Protein AF-A0A150A2Q0-F1 (afdb_monomer_lite)

pLDDT: mean 91.56, std 6.4, range [39.16, 98.62]

Secondary structure (DSSP, 8-state):
-HHHHHHHHHSTTS-EEEE-TT-EEEEEHHHHS--GGGGGTSS--HHHHHHHHHHH--SS-HHHHHHHHHHHHEEESSS---EEEEEEE-HHHHHHHHHH-SEEE-S-EEEEEEETTEEEEEETTS-EEEE-TT-EEEE----S---------SB-TTS--B---GGGBSSSSHHHHHHHHHHHHHTT-TTTSPPEEE-HHHHHHH-TTTHHHHHHHHHHHHHHHHTTTS-HHHHHT-TT-GGGGS-HHHHHHHHHHHHHHHHHHHHHHHHHHHHHHHHHT--EEE----

Structure (mmCIF, N/CA/C/O backbone):
data_AF-A0A150A2Q0-F1
#
_entry.id   AF-A0A150A2Q0-F1
#
loop_
_atom_site.group_PDB
_atom_site.id
_atom_site.type_symbol
_atom_site.label_atom_id
_atom_site.label_alt_id
_atom_site.label_comp_id
_atom_site.label_asym_id
_atom_site.label_entity_id
_atom_site.label_seq_id
_atom_site.pdbx_PDB_ins_code
_atom_site.Cartn_x
_atom_site.Cartn_y
_atom_site.Cartn_z
_atom_site.occupancy
_atom_site.B_iso_or_equiv
_atom_site.auth_seq_id
_atom_site.auth_comp_id
_atom_site.auth_asym_id
_atom_site.auth_atom_id
_atom_site.pdbx_PDB_model_num
ATOM 1 N N . MET A 1 1 ? -9.990 6.120 9.201 1.00 90.06 1 MET A N 1
ATOM 2 C CA . MET A 1 1 ? -9.561 7.245 10.055 1.00 90.06 1 MET A CA 1
ATOM 3 C C . MET A 1 1 ? -10.346 8.496 9.722 1.00 90.06 1 MET A C 1
ATOM 5 O O . MET A 1 1 ? -10.998 8.992 10.623 1.00 90.06 1 MET A O 1
ATOM 9 N N . ASP A 1 2 ? -10.420 8.906 8.454 1.00 91.06 2 ASP A N 1
ATOM 10 C CA . ASP A 1 2 ? -11.234 10.058 8.015 1.00 91.06 2 ASP A CA 1
ATOM 11 C C . ASP A 1 2 ? -12.681 10.006 8.518 1.00 91.06 2 ASP A C 1
ATOM 13 O O . ASP A 1 2 ? -13.168 10.975 9.086 1.00 91.06 2 ASP A O 1
ATOM 17 N N . THR A 1 3 ? -13.340 8.845 8.412 1.00 93.25 3 THR A N 1
ATOM 18 C CA . THR A 1 3 ? -14.687 8.647 8.970 1.00 93.25 3 THR A CA 1
ATOM 19 C C . THR A 1 3 ? -14.730 8.892 10.478 1.00 93.25 3 THR A C 1
ATOM 21 O O . THR A 1 3 ? -15.607 9.603 10.942 1.00 93.25 3 THR A O 1
ATOM 24 N N . ALA A 1 4 ? -13.779 8.353 11.248 1.00 94.31 4 ALA A N 1
ATOM 25 C CA . ALA A 1 4 ? -13.741 8.572 12.695 1.00 94.31 4 ALA A CA 1
ATOM 26 C C . ALA A 1 4 ? -13.531 10.057 13.023 1.00 94.31 4 ALA A C 1
ATOM 28 O O . ALA A 1 4 ? -14.267 10.613 13.830 1.00 94.31 4 ALA A O 1
ATOM 29 N N . HIS A 1 5 ? -12.587 10.711 12.342 1.00 95.25 5 HIS A N 1
ATOM 30 C CA . HIS A 1 5 ? -12.307 12.133 12.522 1.00 95.25 5 HIS A CA 1
ATOM 31 C C . HIS A 1 5 ? -13.530 13.010 12.212 1.00 95.25 5 HIS A C 1
ATOM 33 O O . HIS A 1 5 ? -13.855 13.909 12.988 1.00 95.25 5 HIS A O 1
ATOM 39 N N . ALA A 1 6 ? -14.226 12.733 11.105 1.00 95.94 6 ALA A N 1
ATOM 40 C CA . ALA A 1 6 ? -15.438 13.446 10.712 1.00 95.94 6 ALA A CA 1
ATOM 41 C C . ALA A 1 6 ? -16.562 13.258 11.739 1.00 95.94 6 ALA A C 1
ATOM 43 O O . ALA A 1 6 ? -17.115 14.244 12.212 1.00 95.94 6 ALA A O 1
ATOM 44 N N . LEU A 1 7 ? -16.844 12.016 12.155 1.00 96.25 7 LEU A N 1
ATOM 45 C CA . LEU A 1 7 ? -17.892 11.733 13.142 1.00 96.25 7 LEU A CA 1
ATOM 46 C C . LEU A 1 7 ? -17.635 12.434 14.482 1.00 96.25 7 LEU A C 1
ATOM 48 O O . LEU A 1 7 ? -18.552 13.022 15.047 1.00 96.25 7 LEU A O 1
ATOM 52 N N . ILE A 1 8 ? -16.389 12.409 14.961 1.00 95.81 8 ILE A N 1
ATOM 53 C CA . ILE A 1 8 ? -15.979 13.064 16.211 1.00 95.81 8 ILE A CA 1
ATOM 54 C C . ILE A 1 8 ? -16.133 14.587 16.118 1.00 95.81 8 ILE A C 1
ATOM 56 O O . ILE A 1 8 ? -16.586 15.226 17.065 1.00 95.81 8 ILE A O 1
ATOM 60 N N . THR A 1 9 ? -15.751 15.171 14.982 1.00 94.19 9 THR A N 1
ATOM 61 C CA . THR A 1 9 ? -15.732 16.629 14.801 1.00 94.19 9 THR A CA 1
ATOM 62 C C . THR A 1 9 ? -17.128 17.195 14.546 1.00 94.19 9 THR A C 1
ATOM 64 O O . THR A 1 9 ? -17.472 18.251 15.069 1.00 94.19 9 THR A O 1
ATOM 67 N N . GLU A 1 10 ? -17.939 16.512 13.738 1.00 95.75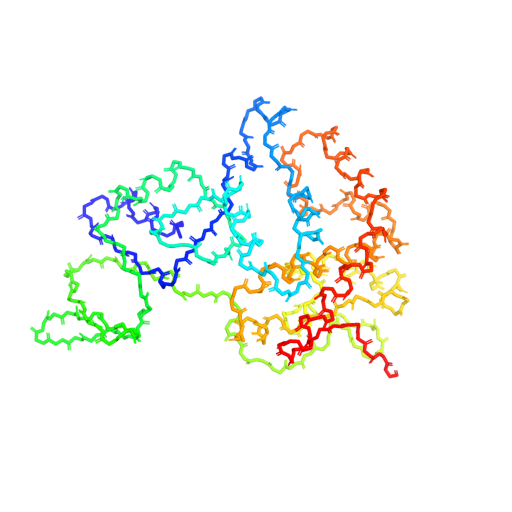 10 GLU A N 1
ATOM 68 C CA . GLU A 1 10 ? -19.259 16.998 13.323 1.00 95.75 10 GLU A CA 1
ATOM 69 C C . GLU A 1 10 ? -20.356 16.721 14.359 1.00 95.75 10 GLU A C 1
ATOM 71 O O . GLU A 1 10 ? -21.361 17.431 14.384 1.00 95.75 10 GLU A O 1
ATOM 76 N N . TYR A 1 11 ? -20.173 15.726 15.234 1.00 93.56 11 TYR A N 1
ATOM 77 C CA . TYR A 1 11 ? -21.193 15.310 16.202 1.00 93.56 11 TYR A CA 1
ATOM 78 C C . TYR A 1 11 ? -20.620 15.168 17.619 1.00 93.56 11 TYR A C 1
ATOM 80 O O . TYR A 1 11 ? -20.616 14.069 18.190 1.00 93.56 11 TYR A O 1
ATOM 88 N N . PRO A 1 12 ? -20.159 16.280 18.220 1.00 86.31 12 PRO A N 1
ATOM 89 C CA . PRO A 1 12 ? -19.650 16.261 19.583 1.00 86.31 12 PRO A CA 1
ATOM 90 C C . PRO A 1 12 ? -20.744 15.774 20.547 1.00 86.31 12 PRO A C 1
ATOM 92 O O . PRO A 1 12 ? -21.848 16.317 20.579 1.00 86.31 12 PRO A O 1
ATOM 95 N N . GLY A 1 13 ? -20.441 14.733 21.327 1.00 86.00 13 GLY A N 1
ATOM 96 C CA . GLY A 1 13 ? -21.351 14.152 22.323 1.00 86.00 13 GLY A CA 1
ATOM 97 C C . GLY A 1 13 ? -22.003 12.822 21.933 1.00 86.00 13 GLY A C 1
ATOM 98 O O . GLY A 1 13 ? -22.666 12.222 22.777 1.00 86.00 13 GLY A O 1
ATOM 99 N N . ARG A 1 14 ? -21.806 12.324 20.705 1.00 91.88 14 ARG A N 1
ATOM 100 C CA . ARG A 1 14 ? -22.101 10.919 20.377 1.00 91.88 14 ARG A CA 1
ATOM 101 C C . ARG A 1 14 ? -20.903 10.025 20.660 1.00 91.88 14 ARG A C 1
ATOM 103 O O . ARG A 1 14 ? -19.768 10.392 20.375 1.00 91.88 14 ARG A O 1
ATOM 110 N N . GLU A 1 15 ? -21.177 8.830 21.172 1.00 93.94 15 GLU A N 1
ATOM 111 C CA . GLU A 1 15 ? -20.154 7.813 21.392 1.00 93.94 15 GLU A CA 1
ATOM 112 C C . GLU A 1 15 ? -19.648 7.280 20.045 1.00 93.94 15 GLU A C 1
ATOM 114 O O . GLU A 1 15 ? -20.422 6.772 19.229 1.00 93.94 15 GLU A O 1
ATOM 119 N N . VAL A 1 16 ? -18.341 7.398 19.809 1.00 96.25 16 VAL A N 1
ATOM 120 C CA . VAL A 1 16 ? -17.667 6.840 18.633 1.00 96.25 16 VAL A CA 1
ATOM 121 C C . VAL A 1 16 ? -16.662 5.800 19.105 1.00 96.25 16 VAL A C 1
ATOM 123 O O . VAL A 1 16 ? -15.722 6.121 19.830 1.00 96.25 16 VAL A O 1
ATOM 126 N N . ASN A 1 17 ? -16.838 4.558 18.664 1.00 94.69 17 ASN A N 1
ATOM 127 C CA . ASN A 1 17 ? -15.921 3.459 18.942 1.00 94.69 17 ASN A CA 1
ATOM 128 C C . ASN A 1 17 ? -15.240 3.000 17.654 1.00 94.69 17 ASN A C 1
ATOM 130 O O . ASN A 1 17 ? -15.836 2.991 16.572 1.00 94.69 17 ASN A O 1
ATOM 134 N N . LEU A 1 18 ? -13.990 2.575 17.773 1.00 95.00 18 LEU A N 1
ATOM 135 C CA . LEU A 1 18 ? -13.187 2.069 16.670 1.00 95.00 18 LEU A CA 1
ATOM 136 C C . LEU A 1 18 ? -12.964 0.570 16.839 1.00 95.00 18 LEU A C 1
ATOM 138 O O . LEU A 1 18 ? -12.507 0.131 17.889 1.00 95.00 18 LEU A O 1
ATOM 142 N N . VAL A 1 19 ? -13.192 -0.211 15.784 1.00 94.19 19 VAL A N 1
ATOM 143 C CA . VAL A 1 19 ? -12.785 -1.623 15.747 1.00 94.19 19 VAL A CA 1
ATOM 144 C C . VAL A 1 19 ? -11.635 -1.779 14.762 1.00 94.19 19 VAL A C 1
ATOM 146 O O . VAL A 1 19 ? -11.783 -1.466 13.581 1.00 94.19 19 VAL A O 1
ATOM 149 N N . ALA A 1 20 ? -10.476 -2.224 15.240 1.00 92.06 20 ALA A N 1
ATOM 150 C CA . ALA A 1 20 ? -9.208 -2.057 14.531 1.00 92.06 20 ALA A CA 1
ATOM 151 C C . ALA A 1 20 ? -8.514 -3.359 14.097 1.00 92.06 20 ALA A C 1
ATOM 153 O O . ALA A 1 20 ? -7.450 -3.298 13.474 1.00 92.06 20 ALA A O 1
ATOM 154 N N . GLY A 1 21 ? -9.081 -4.535 14.382 1.00 89.94 21 GLY A N 1
ATOM 155 C CA . GLY A 1 21 ? -8.451 -5.817 14.058 1.00 89.94 21 GLY A CA 1
ATOM 156 C C . GLY A 1 21 ? -7.063 -5.929 14.682 1.00 89.94 21 GLY A C 1
ATOM 157 O O . GLY A 1 21 ? -6.864 -5.589 15.843 1.00 89.94 21 GLY A O 1
ATOM 158 N N . SER A 1 22 ? -6.077 -6.339 13.883 1.00 86.75 22 SER A N 1
ATOM 159 C CA . SER A 1 22 ? -4.661 -6.392 14.290 1.00 86.75 22 SER A CA 1
ATOM 160 C C . SER A 1 22 ? -3.947 -5.027 14.292 1.00 86.75 22 SER A C 1
ATOM 162 O O . SER A 1 22 ? -2.726 -4.970 14.450 1.00 86.75 22 SER A O 1
ATOM 164 N N . GLY A 1 23 ? -4.683 -3.935 14.069 1.00 89.12 23 GLY A N 1
ATOM 165 C CA . GLY A 1 23 ? -4.148 -2.582 13.999 1.00 89.12 23 GLY A CA 1
ATOM 166 C C . GLY A 1 23 ? -3.473 -2.251 12.672 1.00 89.12 23 GLY A C 1
ATOM 167 O O . GLY A 1 23 ? -3.050 -3.125 11.908 1.00 89.12 23 GLY A O 1
ATOM 168 N N . THR A 1 24 ? -3.393 -0.954 12.385 1.00 89.75 24 THR A N 1
ATOM 169 C CA . THR A 1 24 ? -2.842 -0.417 11.137 1.00 89.75 24 THR A CA 1
ATOM 170 C C . THR A 1 24 ? -2.049 0.849 11.428 1.00 89.75 24 THR A C 1
ATOM 172 O O . THR A 1 24 ? -2.498 1.689 12.206 1.00 89.75 24 THR A O 1
ATOM 175 N N . PHE A 1 25 ? -0.896 1.002 10.783 1.00 93.62 25 PHE A N 1
ATOM 176 C CA . PHE A 1 25 ? -0.174 2.269 10.743 1.00 93.62 25 PHE A CA 1
ATOM 177 C C . PHE A 1 25 ? -0.243 2.891 9.348 1.00 93.62 25 PHE A C 1
ATOM 179 O O . PHE A 1 25 ? -0.382 2.207 8.330 1.00 93.62 25 PHE A O 1
ATOM 186 N N . PHE A 1 26 ? -0.142 4.212 9.333 1.00 94.06 26 PHE A N 1
ATOM 187 C CA . PHE A 1 26 ? -0.207 5.074 8.160 1.00 94.06 26 PHE A CA 1
ATOM 188 C C . PHE A 1 26 ? 1.122 5.797 8.012 1.00 94.06 26 PHE A C 1
ATOM 190 O O . PHE A 1 26 ? 1.900 5.878 8.962 1.00 94.06 26 PHE A O 1
ATOM 197 N N . SER A 1 27 ? 1.383 6.374 6.848 1.00 94.94 27 SER A N 1
ATOM 198 C CA . SER A 1 27 ? 2.504 7.296 6.719 1.00 94.94 27 SER A CA 1
ATOM 199 C C . SER A 1 27 ? 2.173 8.639 7.377 1.00 94.94 27 SER A C 1
ATOM 201 O O . SER A 1 27 ? 1.099 9.207 7.179 1.00 94.94 27 SER A O 1
ATOM 203 N N . ASN A 1 28 ? 3.112 9.162 8.159 1.00 95.75 28 ASN A N 1
ATOM 204 C CA . ASN A 1 28 ? 2.982 10.423 8.870 1.00 95.75 28 ASN A CA 1
ATOM 205 C C . ASN A 1 28 ? 2.985 11.588 7.872 1.00 95.75 28 ASN A C 1
ATOM 207 O O . ASN A 1 28 ? 4.012 11.917 7.267 1.00 95.75 28 ASN A O 1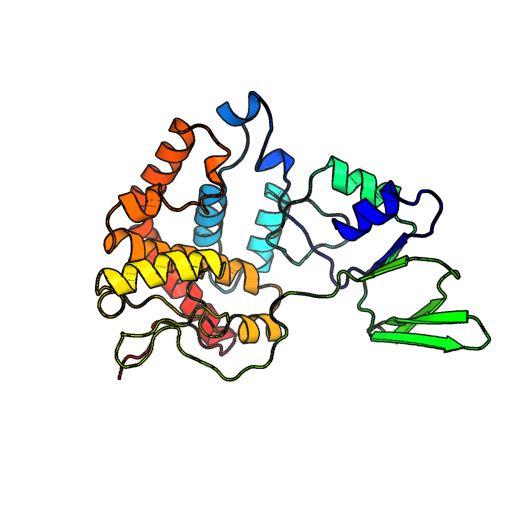
ATOM 211 N N . ARG A 1 29 ? 1.825 12.230 7.715 1.00 95.19 29 ARG A N 1
ATOM 212 C CA . ARG A 1 29 ? 1.628 13.321 6.755 1.00 95.19 29 ARG A CA 1
ATOM 213 C C . ARG A 1 29 ? 2.529 14.518 7.049 1.00 95.19 29 ARG A C 1
ATOM 215 O O . ARG A 1 29 ? 3.039 15.118 6.112 1.00 95.19 29 ARG A O 1
ATOM 222 N N . ASN A 1 30 ? 2.772 14.849 8.316 1.00 93.94 30 ASN A N 1
ATOM 223 C CA . ASN A 1 30 ? 3.630 15.975 8.697 1.00 93.94 30 ASN A CA 1
ATOM 224 C C . ASN A 1 30 ? 5.084 15.741 8.268 1.00 93.94 30 ASN A C 1
ATOM 226 O O . ASN A 1 30 ? 5.744 16.663 7.787 1.00 93.94 30 ASN A O 1
ATOM 230 N N . ARG A 1 31 ? 5.571 14.500 8.398 1.00 92.88 31 ARG A N 1
ATOM 231 C CA . ARG A 1 31 ? 6.925 14.111 7.975 1.00 92.88 31 ARG A CA 1
ATOM 232 C C . ARG A 1 31 ? 7.050 14.008 6.459 1.00 92.88 31 ARG A C 1
ATOM 234 O O . ARG A 1 31 ? 8.061 14.427 5.905 1.00 92.88 31 ARG A O 1
ATOM 241 N N . LEU A 1 32 ? 6.060 13.440 5.776 1.00 94.06 32 LEU A N 1
ATOM 242 C CA . LEU A 1 32 ? 6.143 13.201 4.331 1.00 94.06 32 LEU A CA 1
ATOM 243 C C . LEU A 1 32 ? 5.721 14.400 3.486 1.00 94.06 32 LEU A C 1
ATOM 245 O O . LEU A 1 32 ? 6.161 14.510 2.349 1.00 94.06 32 LEU A O 1
ATOM 249 N N . PHE A 1 33 ? 4.874 15.284 4.004 1.00 94.06 33 PHE A N 1
ATOM 250 C CA . PHE A 1 33 ? 4.298 16.401 3.255 1.00 94.06 33 PHE A CA 1
ATOM 251 C C . PHE A 1 33 ? 4.235 17.667 4.120 1.00 94.06 33 PHE A C 1
ATOM 253 O O . PHE A 1 33 ? 3.153 18.207 4.367 1.00 94.06 33 PHE A O 1
ATOM 260 N N . PRO A 1 34 ? 5.387 18.180 4.595 1.00 94.00 34 PRO A N 1
ATOM 261 C CA . PRO A 1 34 ? 5.403 19.388 5.405 1.00 94.00 34 PRO A CA 1
ATOM 262 C C . PRO A 1 34 ? 4.907 20.596 4.598 1.00 94.00 34 PRO A C 1
ATOM 264 O O . PRO A 1 34 ? 5.174 20.725 3.398 1.00 94.00 34 PRO A O 1
ATOM 267 N N . VAL A 1 35 ? 4.191 21.499 5.263 1.00 91.00 35 VAL A N 1
ATOM 268 C CA . VAL A 1 35 ? 3.622 22.711 4.655 1.00 91.00 35 VAL A CA 1
ATOM 269 C C . VAL A 1 35 ? 4.593 23.898 4.724 1.00 91.00 35 VAL A C 1
ATOM 271 O O . VAL A 1 35 ? 5.609 23.871 5.417 1.00 91.00 35 VAL A O 1
ATOM 274 N N . GLY A 1 36 ? 4.284 24.968 3.985 1.00 91.94 36 GLY A N 1
ATOM 275 C CA . GLY A 1 36 ? 5.056 26.214 4.015 1.00 91.94 36 GLY A CA 1
ATOM 276 C C . GLY A 1 36 ? 6.507 26.057 3.545 1.00 91.94 36 GLY A C 1
ATOM 277 O O . GLY A 1 36 ? 6.799 25.283 2.629 1.00 91.94 36 GLY A O 1
ATOM 278 N N . GLY A 1 37 ? 7.414 26.816 4.169 1.00 92.94 37 GLY A N 1
ATOM 279 C CA . GLY A 1 37 ? 8.842 26.825 3.836 1.00 92.94 37 GLY A CA 1
ATOM 280 C C . GLY A 1 37 ? 9.534 25.479 4.063 1.00 92.94 37 GLY A C 1
ATOM 281 O O . GLY A 1 37 ? 10.435 25.123 3.311 1.00 92.94 37 GLY A O 1
ATOM 282 N N . GLN A 1 38 ? 9.052 24.669 5.011 1.00 92.75 38 GLN A N 1
ATOM 283 C CA . GLN A 1 38 ? 9.671 23.390 5.360 1.00 92.75 38 GLN A CA 1
ATOM 284 C C . GLN A 1 38 ? 9.727 22.407 4.178 1.00 92.75 38 GLN A C 1
ATOM 286 O O . GLN A 1 38 ? 10.623 21.567 4.141 1.00 92.75 38 GLN A O 1
ATOM 291 N N . ARG A 1 39 ? 8.882 22.556 3.144 1.00 93.38 39 ARG A N 1
ATOM 292 C CA . ARG A 1 39 ? 9.003 21.765 1.902 1.00 93.38 39 ARG A CA 1
ATOM 293 C C . ARG A 1 39 ? 10.348 21.935 1.185 1.00 93.38 39 ARG A C 1
ATOM 295 O O . ARG A 1 39 ? 10.718 21.098 0.365 1.00 93.38 39 ARG A O 1
ATOM 302 N N . TRP A 1 40 ? 11.069 23.029 1.420 1.00 91.50 40 TRP A N 1
ATOM 303 C CA . TRP A 1 40 ? 12.320 23.324 0.719 1.00 91.50 40 TRP A CA 1
ATOM 304 C C . TRP A 1 40 ? 13.525 22.600 1.315 1.00 91.50 40 TRP A C 1
ATOM 306 O O . TRP A 1 40 ? 14.450 22.283 0.575 1.00 91.50 40 TRP A O 1
ATOM 316 N N . TRP A 1 41 ? 13.502 22.286 2.610 1.00 89.19 41 TRP A N 1
ATOM 317 C CA . TRP A 1 41 ? 14.649 21.697 3.317 1.00 89.19 41 TRP A CA 1
ATOM 318 C C . TRP A 1 41 ? 14.304 20.481 4.185 1.00 89.19 41 TRP A C 1
ATOM 320 O O . TRP A 1 41 ? 15.206 19.771 4.615 1.00 89.19 41 TRP A O 1
ATOM 330 N N . GLY A 1 42 ? 13.024 20.221 4.449 1.00 90.75 42 GLY A N 1
ATOM 331 C CA . GLY A 1 42 ? 12.551 19.141 5.314 1.00 90.75 42 GLY A CA 1
ATOM 332 C C . GLY A 1 42 ? 11.643 18.142 4.603 1.00 90.75 42 GLY A C 1
ATOM 333 O O . GLY A 1 42 ? 11.308 18.290 3.433 1.00 90.75 42 GLY A O 1
ATOM 334 N N . GLY A 1 43 ? 11.227 17.112 5.325 1.00 91.81 43 GLY A N 1
ATOM 335 C CA . GLY A 1 43 ? 10.364 16.051 4.815 1.00 91.81 43 GLY A CA 1
ATOM 336 C C . GLY A 1 43 ? 11.029 15.088 3.832 1.00 91.81 43 GLY A C 1
ATOM 337 O O . GLY A 1 43 ? 12.113 15.348 3.294 1.00 91.81 43 GLY A O 1
ATOM 338 N N . THR A 1 44 ? 10.391 13.937 3.640 1.00 92.94 44 THR A N 1
ATOM 339 C CA . THR A 1 44 ? 10.918 12.814 2.856 1.00 92.94 44 THR A CA 1
ATOM 340 C C . THR A 1 44 ? 10.175 12.636 1.535 1.00 92.94 44 THR A C 1
ATOM 342 O O . THR A 1 44 ? 8.950 12.554 1.515 1.00 92.94 44 THR A O 1
ATOM 345 N N . LEU A 1 45 ? 10.935 12.523 0.439 1.00 92.00 45 LEU A N 1
ATOM 346 C CA . LEU A 1 45 ? 10.396 12.172 -0.876 1.00 92.00 45 LEU A CA 1
ATOM 347 C C . LEU A 1 45 ? 9.825 10.752 -0.844 1.00 92.00 45 LEU A C 1
ATOM 349 O O . LEU A 1 45 ? 10.494 9.822 -0.382 1.00 92.00 45 LEU A O 1
ATOM 353 N N . VAL A 1 46 ? 8.628 10.572 -1.389 1.00 90.56 46 VAL A N 1
ATOM 354 C CA . VAL A 1 46 ? 7.962 9.273 -1.486 1.00 90.56 46 VAL A CA 1
ATOM 355 C C . VAL A 1 46 ? 8.781 8.322 -2.348 1.00 90.56 46 VAL A C 1
ATOM 357 O O . VAL A 1 46 ? 8.978 7.172 -1.959 1.00 90.56 46 VAL A O 1
ATOM 360 N N . THR A 1 47 ? 9.357 8.802 -3.455 1.00 87.94 47 THR A N 1
ATOM 361 C CA . THR A 1 47 ? 10.272 7.988 -4.276 1.00 87.94 47 THR A CA 1
ATOM 362 C C . THR A 1 47 ? 11.447 7.448 -3.461 1.00 87.94 47 THR A C 1
ATOM 364 O O . THR A 1 47 ? 11.813 6.283 -3.602 1.00 87.94 47 THR A O 1
ATOM 367 N N . GLY A 1 48 ? 11.994 8.252 -2.544 1.00 90.69 48 GLY A N 1
ATOM 368 C CA . GLY A 1 48 ? 13.059 7.835 -1.633 1.00 90.69 48 GLY A CA 1
ATOM 369 C C . GLY A 1 48 ? 12.632 6.714 -0.685 1.00 90.69 48 GLY A C 1
ATOM 370 O O . GLY A 1 48 ? 13.408 5.787 -0.458 1.00 90.69 48 GLY A O 1
ATOM 371 N N . ILE A 1 49 ? 11.395 6.759 -0.181 1.00 92.50 49 ILE A N 1
ATOM 372 C CA . ILE A 1 49 ? 10.832 5.701 0.670 1.00 92.50 49 ILE A CA 1
ATOM 373 C C . ILE A 1 49 ? 10.691 4.399 -0.124 1.00 92.50 49 ILE A C 1
ATOM 375 O O . ILE A 1 49 ? 11.145 3.360 0.348 1.00 92.50 49 ILE A O 1
ATOM 379 N N . PHE A 1 50 ? 10.128 4.441 -1.336 1.00 91.25 50 PHE A N 1
ATOM 380 C CA . PHE A 1 50 ? 9.979 3.247 -2.180 1.00 91.25 50 PHE A CA 1
ATOM 381 C C . PHE A 1 50 ? 11.328 2.652 -2.605 1.00 91.25 50 PHE A C 1
ATOM 383 O O . PHE A 1 50 ? 11.481 1.432 -2.604 1.00 91.25 50 PHE A O 1
ATOM 390 N N . MET A 1 51 ? 12.324 3.488 -2.917 1.00 91.00 51 MET A N 1
ATOM 391 C CA . MET A 1 51 ? 13.685 3.024 -3.211 1.00 91.00 51 MET A CA 1
ATOM 392 C C . MET A 1 51 ? 14.317 2.302 -2.018 1.00 91.00 51 MET A C 1
ATOM 394 O O . MET A 1 51 ? 14.946 1.262 -2.190 1.00 91.00 51 MET A O 1
ATOM 398 N N . GLU A 1 52 ? 14.162 2.849 -0.815 1.00 93.94 52 GLU A N 1
ATOM 399 C CA . GLU A 1 52 ? 14.723 2.260 0.399 1.00 93.94 52 GLU A CA 1
ATOM 400 C C . GLU A 1 52 ? 13.964 0.993 0.822 1.00 93.94 52 GLU A C 1
ATOM 402 O O . GLU A 1 52 ? 14.591 0.010 1.211 1.00 93.94 52 GLU A O 1
ATOM 407 N N . LEU A 1 53 ? 12.638 0.969 0.662 1.00 93.81 53 LEU A N 1
ATOM 408 C CA . LEU A 1 53 ? 11.806 -0.224 0.841 1.00 93.81 53 LEU A CA 1
ATOM 409 C C . LEU A 1 53 ? 12.254 -1.343 -0.102 1.00 93.81 53 LEU A C 1
ATOM 411 O O . LEU A 1 53 ? 12.539 -2.445 0.360 1.00 93.81 53 LEU A O 1
ATOM 415 N N . GLY A 1 54 ? 12.392 -1.046 -1.397 1.00 92.44 54 GLY A N 1
ATOM 416 C CA . GLY A 1 54 ? 12.828 -2.014 -2.405 1.00 92.44 54 GLY A CA 1
ATOM 417 C C . GLY A 1 54 ? 14.273 -2.493 -2.233 1.00 92.44 54 GLY A C 1
ATOM 418 O O . GLY A 1 54 ? 14.644 -3.499 -2.818 1.00 92.44 54 GLY A O 1
ATOM 419 N N . ARG A 1 55 ? 15.091 -1.786 -1.442 1.00 94.25 55 ARG A N 1
ATOM 420 C CA . ARG A 1 55 ? 16.448 -2.208 -1.056 1.00 94.25 55 ARG A CA 1
ATOM 421 C C . ARG A 1 55 ? 16.461 -3.092 0.193 1.00 94.25 55 ARG A C 1
ATOM 423 O O . ARG A 1 55 ? 17.420 -3.827 0.405 1.00 94.25 55 ARG A O 1
ATOM 430 N N . ARG A 1 56 ? 15.469 -2.936 1.072 1.00 96.81 56 ARG A N 1
ATOM 431 C CA . ARG A 1 56 ? 15.401 -3.625 2.368 1.00 96.81 56 ARG A CA 1
ATOM 432 C C . ARG A 1 56 ? 14.631 -4.932 2.294 1.00 96.81 56 ARG A C 1
ATOM 434 O O . ARG A 1 56 ? 14.985 -5.859 3.011 1.00 96.81 56 ARG A O 1
ATOM 441 N N . PHE A 1 57 ? 13.572 -4.982 1.493 1.00 97.94 57 PHE A N 1
ATOM 442 C CA . PHE A 1 57 ? 12.682 -6.133 1.442 1.00 97.94 57 PHE A CA 1
ATOM 443 C C . PHE A 1 57 ? 13.222 -7.237 0.527 1.00 97.94 57 PHE A C 1
ATOM 445 O O . PHE A 1 57 ? 13.386 -7.026 -0.675 1.00 97.94 57 PHE A O 1
ATOM 452 N N . ASP A 1 58 ? 13.440 -8.425 1.090 1.00 97.75 58 ASP A N 1
ATOM 453 C CA . ASP A 1 58 ? 14.014 -9.589 0.394 1.00 97.75 58 ASP A CA 1
ATOM 454 C C . ASP A 1 58 ? 13.001 -10.711 0.093 1.00 97.75 58 ASP A C 1
ATOM 456 O O . ASP A 1 58 ? 13.357 -11.736 -0.485 1.00 97.75 58 ASP A O 1
ATOM 460 N N . GLY A 1 59 ? 11.728 -10.519 0.456 1.00 97.56 59 GLY A N 1
ATOM 461 C CA . GLY A 1 59 ? 10.664 -11.517 0.282 1.00 97.56 59 GLY A CA 1
ATOM 462 C C . GLY A 1 59 ? 10.392 -12.366 1.529 1.00 97.56 59 GLY A C 1
ATOM 463 O O . GLY A 1 59 ? 9.374 -13.064 1.595 1.00 97.56 59 GLY A O 1
ATOM 464 N N . THR A 1 60 ? 11.262 -12.288 2.539 1.00 97.81 60 THR A N 1
ATOM 465 C CA . THR A 1 60 ? 11.192 -13.094 3.772 1.00 97.81 60 THR A CA 1
ATOM 466 C C . THR A 1 60 ? 11.160 -12.274 5.059 1.00 97.81 60 THR A C 1
ATOM 468 O O . THR A 1 60 ? 10.758 -12.786 6.102 1.00 97.81 60 THR A O 1
ATOM 471 N N . ASN A 1 61 ? 11.561 -11.006 4.990 1.00 97.56 61 ASN A N 1
ATOM 472 C CA . ASN A 1 61 ? 11.777 -10.137 6.143 1.00 97.56 61 ASN A CA 1
ATOM 473 C C . ASN A 1 61 ? 10.682 -9.067 6.343 1.00 97.56 61 ASN A C 1
ATOM 475 O O . ASN A 1 61 ? 10.966 -7.955 6.796 1.00 97.56 61 ASN A O 1
ATOM 479 N N . GLU A 1 62 ? 9.414 -9.363 6.023 1.00 95.25 62 GLU A N 1
ATOM 480 C CA . GLU A 1 62 ? 8.323 -8.375 6.082 1.00 95.25 62 GLU A CA 1
ATOM 481 C C . GLU A 1 62 ? 8.147 -7.717 7.460 1.00 95.25 62 GLU A C 1
ATOM 483 O O . GLU A 1 62 ? 7.810 -6.538 7.527 1.00 95.25 62 GLU A O 1
ATOM 488 N N . THR A 1 63 ? 8.408 -8.431 8.558 1.00 94.12 63 THR A N 1
ATOM 489 C CA . THR A 1 63 ? 8.301 -7.885 9.922 1.00 94.12 63 THR A CA 1
ATOM 490 C C . THR A 1 63 ? 9.365 -6.824 10.205 1.00 94.12 63 THR A C 1
ATOM 492 O O . THR A 1 63 ? 9.058 -5.784 10.798 1.00 94.12 63 THR A O 1
ATOM 495 N N . ASP A 1 64 ? 10.596 -7.043 9.746 1.00 95.88 64 ASP A N 1
ATOM 496 C CA . ASP A 1 64 ? 11.700 -6.100 9.937 1.00 95.88 64 ASP A CA 1
ATOM 497 C C . ASP A 1 64 ? 11.479 -4.841 9.098 1.00 95.88 64 ASP A C 1
ATOM 499 O O . ASP A 1 64 ? 11.629 -3.715 9.583 1.00 95.88 64 ASP A O 1
ATOM 503 N N . VAL A 1 65 ? 11.042 -5.019 7.847 1.00 95.94 65 VAL A N 1
ATOM 504 C CA . VAL A 1 65 ? 10.699 -3.904 6.955 1.00 95.94 65 VAL A CA 1
ATOM 505 C C . VAL A 1 65 ? 9.496 -3.129 7.491 1.00 95.94 65 VAL A C 1
ATOM 507 O O . VAL A 1 65 ? 9.513 -1.898 7.460 1.00 95.94 65 VAL A O 1
ATOM 510 N N . ALA A 1 66 ? 8.484 -3.812 8.034 1.00 93.81 66 ALA A N 1
ATOM 511 C CA . ALA A 1 66 ? 7.337 -3.174 8.672 1.00 93.81 66 ALA A CA 1
ATOM 512 C C . ALA A 1 66 ? 7.744 -2.322 9.869 1.00 93.81 66 ALA A C 1
ATOM 514 O O . ALA A 1 66 ? 7.334 -1.164 9.962 1.00 93.81 66 ALA A O 1
ATOM 515 N N . THR A 1 67 ? 8.581 -2.874 10.748 1.00 94.56 67 THR A N 1
ATOM 516 C CA . THR A 1 67 ? 9.091 -2.180 11.935 1.00 94.56 67 THR A CA 1
ATOM 517 C C . THR A 1 67 ? 9.883 -0.944 11.529 1.00 94.56 67 THR A C 1
ATOM 519 O O . THR A 1 67 ? 9.576 0.158 11.975 1.00 94.56 67 THR A O 1
ATOM 522 N N . TRP A 1 68 ? 10.822 -1.087 10.590 1.00 95.44 68 TRP A N 1
ATOM 523 C CA . TRP A 1 68 ? 11.581 0.046 10.067 1.00 95.44 68 TRP A CA 1
ATOM 524 C C . TRP A 1 68 ? 10.677 1.129 9.461 1.00 95.44 68 TRP A C 1
ATOM 526 O O . TRP A 1 68 ? 10.849 2.314 9.764 1.00 95.44 68 TRP A O 1
ATOM 536 N N . LEU A 1 69 ? 9.718 0.746 8.611 1.00 95.00 69 LEU A N 1
ATOM 537 C CA . LEU A 1 69 ? 8.836 1.695 7.933 1.00 95.00 69 LEU A CA 1
ATOM 538 C C . LEU A 1 69 ? 7.961 2.444 8.944 1.00 95.00 69 LEU A C 1
ATOM 540 O O . LEU A 1 69 ? 7.828 3.667 8.852 1.00 95.00 69 LEU A O 1
ATOM 544 N N . ARG A 1 70 ? 7.400 1.722 9.919 1.00 94.50 70 ARG A N 1
ATOM 545 C CA . ARG A 1 70 ? 6.581 2.283 10.995 1.00 94.50 70 ARG A CA 1
ATOM 546 C C . ARG A 1 70 ? 7.382 3.241 11.869 1.00 94.50 70 ARG A C 1
ATOM 548 O O . ARG A 1 70 ? 6.935 4.357 12.098 1.00 94.50 70 ARG A O 1
ATOM 555 N N . ASP A 1 71 ? 8.565 2.851 12.319 1.00 94.38 71 ASP A N 1
ATOM 556 C CA . ASP A 1 71 ? 9.333 3.662 13.268 1.00 94.38 71 ASP A CA 1
ATOM 557 C C . ASP A 1 71 ? 9.909 4.919 12.587 1.00 94.38 71 ASP A C 1
ATOM 559 O O . ASP A 1 71 ? 9.962 6.004 13.172 1.00 94.38 71 ASP A O 1
ATOM 563 N N . THR A 1 72 ? 10.270 4.808 11.304 1.00 94.88 72 THR A N 1
ATOM 564 C CA . THR A 1 72 ? 10.856 5.920 10.541 1.00 94.88 72 THR A CA 1
ATOM 565 C C . THR A 1 72 ? 9.789 6.896 10.031 1.00 94.88 72 THR A C 1
ATOM 567 O O . THR A 1 72 ? 9.938 8.117 10.155 1.00 94.88 72 THR A O 1
ATOM 570 N N . TYR A 1 73 ? 8.691 6.382 9.471 1.00 94.31 73 TYR A N 1
ATOM 571 C CA . TYR A 1 73 ? 7.712 7.180 8.719 1.00 94.31 73 TYR A CA 1
ATOM 572 C C . TYR A 1 73 ? 6.276 7.028 9.203 1.00 94.31 73 TYR A C 1
ATOM 574 O O . TYR A 1 73 ? 5.391 7.674 8.646 1.00 94.31 73 TYR A O 1
ATOM 582 N N . GLY A 1 74 ? 6.022 6.166 10.178 1.00 94.44 74 GLY A N 1
ATOM 583 C CA . GLY A 1 74 ? 4.681 5.808 10.599 1.00 94.44 74 GLY A CA 1
ATOM 584 C C . GLY A 1 74 ? 4.023 6.834 11.515 1.00 94.44 74 GLY A C 1
ATOM 585 O O . GLY A 1 74 ? 4.671 7.605 12.223 1.00 94.44 74 GLY A O 1
ATOM 586 N N . THR A 1 75 ? 2.700 6.797 11.512 1.00 95.25 75 THR A N 1
ATOM 587 C CA . THR A 1 75 ? 1.840 7.260 12.597 1.00 95.25 75 THR A CA 1
ATOM 588 C C . THR A 1 75 ? 0.723 6.237 12.777 1.00 95.25 75 THR A C 1
ATOM 590 O O . THR A 1 75 ? 0.316 5.572 11.817 1.00 95.25 75 THR A O 1
ATOM 593 N N . TRP A 1 76 ? 0.256 6.054 14.002 1.00 94.25 76 TRP A N 1
ATOM 594 C CA . TRP A 1 76 ? -0.778 5.079 14.310 1.00 94.25 76 TRP A CA 1
ATOM 595 C C . TRP A 1 76 ? -1.524 5.469 15.577 1.00 94.25 76 TRP A C 1
ATOM 597 O O . TRP A 1 76 ? -1.006 6.157 16.456 1.00 94.25 76 TRP A O 1
ATOM 607 N N . LEU A 1 77 ? -2.756 4.988 15.644 1.00 91.94 77 LEU A N 1
ATOM 608 C CA . LEU A 1 77 ? -3.671 5.219 16.751 1.00 91.94 77 LEU A CA 1
ATOM 609 C C . LEU A 1 77 ? -3.716 4.027 17.712 1.00 91.94 77 LEU A C 1
ATOM 611 O O . LEU A 1 77 ? -3.962 4.174 18.903 1.00 91.94 77 LEU A O 1
ATOM 615 N N . THR A 1 78 ? -3.534 2.824 17.172 1.00 88.56 78 THR A N 1
ATOM 616 C CA . THR A 1 78 ? -3.841 1.569 17.857 1.00 88.56 78 THR A CA 1
ATOM 617 C C . THR A 1 78 ? -2.649 1.076 18.682 1.00 88.56 78 THR A C 1
ATOM 619 O O . THR A 1 78 ? -1.517 1.188 18.214 1.00 88.56 78 THR A O 1
ATOM 622 N N . PRO A 1 79 ? -2.855 0.470 19.869 1.00 83.06 79 PRO A N 1
ATOM 623 C CA . PRO A 1 79 ? -1.755 0.004 20.725 1.00 83.06 79 PRO A CA 1
ATOM 624 C C . PRO A 1 79 ? -0.786 -0.957 20.027 1.00 83.06 79 PRO A C 1
ATOM 626 O O . PRO A 1 79 ? 0.420 -0.924 20.260 1.00 83.06 79 PRO A O 1
ATOM 629 N N . THR A 1 80 ? -1.312 -1.793 19.131 1.00 84.44 80 THR A N 1
ATOM 630 C CA . THR A 1 80 ? -0.523 -2.569 18.175 1.00 84.44 80 THR A CA 1
ATOM 631 C C . THR A 1 80 ? -0.841 -2.095 16.762 1.00 84.44 80 THR A C 1
ATOM 633 O O . THR A 1 80 ? -1.973 -1.723 16.462 1.00 84.44 80 THR A O 1
ATOM 636 N N . ALA A 1 81 ? 0.162 -2.068 15.885 1.00 82.94 81 ALA A N 1
ATOM 637 C CA . ALA A 1 81 ? 0.008 -1.648 14.494 1.00 82.94 81 ALA A CA 1
ATOM 638 C C . ALA A 1 81 ? 1.008 -2.407 13.613 1.00 82.94 81 ALA A C 1
ATOM 640 O O . ALA A 1 81 ? 2.107 -1.926 13.332 1.00 82.94 81 ALA A O 1
ATOM 641 N N . GLY A 1 82 ? 0.648 -3.641 13.251 1.00 79.44 82 GLY A N 1
ATOM 642 C CA . GLY A 1 82 ? 1.493 -4.515 12.428 1.00 79.44 82 GLY A CA 1
ATOM 643 C C . GLY A 1 82 ? 1.282 -4.345 10.923 1.00 79.44 82 GLY A C 1
ATOM 644 O O . GLY A 1 82 ? 2.162 -4.686 10.140 1.00 79.44 82 GLY A O 1
ATOM 645 N N . ASN A 1 83 ? 0.134 -3.803 10.508 1.00 85.56 83 ASN A N 1
ATOM 646 C CA . ASN A 1 83 ? -0.221 -3.694 9.096 1.00 85.56 83 ASN A CA 1
ATOM 647 C C . ASN A 1 83 ? 0.018 -2.284 8.572 1.00 85.56 83 ASN A C 1
ATOM 649 O O . ASN A 1 83 ? -0.481 -1.315 9.141 1.00 85.56 83 ASN A O 1
ATOM 653 N N . TYR A 1 84 ? 0.716 -2.172 7.448 1.00 87.56 84 TYR A N 1
ATOM 654 C CA . TYR A 1 84 ? 0.819 -0.905 6.739 1.00 87.56 84 TYR A CA 1
ATOM 655 C C . TYR A 1 84 ? -0.371 -0.724 5.796 1.00 87.56 84 TYR A C 1
ATOM 657 O O . TYR A 1 84 ? -0.651 -1.594 4.964 1.00 87.56 84 TYR A O 1
ATOM 665 N N . LEU A 1 85 ? -1.044 0.421 5.892 1.00 84.12 85 LEU A N 1
ATOM 666 C CA . LEU A 1 85 ? -1.941 0.903 4.848 1.00 84.12 85 LEU A CA 1
ATOM 667 C C . LEU A 1 85 ? -1.256 2.058 4.120 1.00 84.12 85 LEU A C 1
ATOM 669 O O . LEU A 1 85 ? -0.776 2.988 4.765 1.00 84.12 85 LEU A O 1
ATOM 673 N N . LEU A 1 86 ? -1.258 2.017 2.782 1.00 82.50 86 LEU A N 1
ATOM 674 C CA . LEU A 1 86 ? -0.755 3.088 1.915 1.00 82.50 86 LEU A CA 1
ATOM 675 C C . LEU A 1 86 ? -1.688 4.315 1.973 1.00 82.50 86 LEU A C 1
ATOM 677 O O . LEU A 1 86 ? -2.373 4.655 1.013 1.00 82.50 86 LEU A O 1
ATOM 681 N N . GLY A 1 87 ? -1.756 4.937 3.143 1.00 88.50 87 GLY A N 1
ATOM 682 C CA . GLY A 1 87 ? -2.551 6.112 3.456 1.00 88.50 87 GLY A CA 1
ATOM 683 C C . GLY A 1 87 ? -1.757 7.078 4.326 1.00 88.50 87 GLY A C 1
ATOM 684 O O . GLY A 1 87 ? -0.687 6.748 4.845 1.00 88.50 87 GLY A O 1
ATOM 685 N N . LEU A 1 88 ? -2.291 8.286 4.472 1.00 92.50 88 LEU A N 1
ATOM 686 C CA . LEU A 1 88 ? -1.675 9.366 5.230 1.00 92.50 88 LEU A CA 1
ATOM 687 C C . LEU A 1 88 ? -2.538 9.714 6.432 1.00 92.50 88 LEU A C 1
ATOM 689 O O . LEU A 1 88 ? -3.759 9.718 6.335 1.00 92.50 88 LEU A O 1
ATOM 693 N N . LEU A 1 89 ? -1.886 10.042 7.539 1.00 95.12 89 LEU A N 1
ATOM 694 C CA . LEU A 1 89 ? -2.536 10.562 8.737 1.00 95.12 89 LEU A CA 1
ATOM 695 C C . LEU A 1 89 ? -1.596 11.598 9.364 1.00 95.12 89 LEU A C 1
ATOM 697 O O . LEU A 1 89 ? -0.383 11.364 9.426 1.00 95.12 89 LEU A O 1
ATOM 701 N N . SER A 1 90 ? -2.096 12.774 9.752 1.00 95.12 90 SER A N 1
ATOM 702 C CA . SER A 1 90 ? -1.278 13.720 10.526 1.00 95.12 90 SER A CA 1
ATOM 703 C C . SER A 1 90 ? -1.253 13.369 12.004 1.00 95.12 90 SER A C 1
ATOM 705 O O . SER A 1 90 ? -2.145 12.705 12.522 1.00 95.12 90 SER A O 1
ATOM 707 N N . GLU A 1 91 ? -0.236 13.867 12.701 1.00 95.44 91 GLU A N 1
ATOM 708 C CA . GLU A 1 91 ? -0.132 13.757 14.160 1.00 95.44 91 GLU A CA 1
ATOM 709 C C . GLU A 1 91 ? -1.346 14.404 14.843 1.00 95.44 91 GLU A C 1
ATOM 711 O O . GLU A 1 91 ? -1.959 13.788 15.706 1.00 95.44 91 GLU A O 1
ATOM 716 N N . SER A 1 92 ? -1.770 15.577 14.362 1.00 95.12 92 SER A N 1
ATOM 717 C CA . SER A 1 92 ? -2.948 16.284 14.878 1.00 95.12 92 SER A CA 1
ATOM 718 C C . SER A 1 92 ? -4.269 15.545 14.637 1.00 95.12 92 SER A C 1
ATOM 720 O O . SER A 1 92 ? -5.127 15.536 15.509 1.00 95.12 92 SER A O 1
ATOM 722 N N . GLU A 1 93 ? -4.452 14.921 13.465 1.00 95.44 93 GLU A N 1
ATOM 723 C CA . GLU A 1 93 ? -5.644 14.109 13.180 1.00 95.44 93 GLU A CA 1
ATOM 724 C C . GLU A 1 93 ? -5.655 12.865 14.065 1.00 95.44 93 GLU A C 1
ATOM 726 O O . GLU A 1 93 ? -6.696 12.496 14.598 1.00 95.44 93 GLU A O 1
ATOM 731 N N . ASN A 1 94 ? -4.494 12.231 14.246 1.00 95.75 94 ASN A N 1
ATOM 732 C CA . ASN A 1 94 ? -4.349 11.067 15.109 1.00 95.75 94 ASN A CA 1
ATOM 733 C C . ASN A 1 94 ? -4.688 11.402 16.568 1.00 95.75 94 ASN A C 1
ATOM 735 O O . ASN A 1 94 ? -5.431 10.660 17.202 1.00 95.75 94 ASN A O 1
ATOM 739 N N . GLU A 1 95 ? -4.194 12.530 17.080 1.00 95.88 95 GLU A N 1
ATOM 740 C CA . GLU A 1 95 ? -4.479 13.018 18.434 1.00 95.88 95 GLU A CA 1
ATOM 741 C C . GLU A 1 95 ? -5.954 13.398 18.617 1.00 95.88 95 GLU A C 1
ATOM 743 O O . GLU A 1 95 ? -6.573 13.008 19.610 1.00 95.88 95 GLU A O 1
ATOM 748 N N . ALA A 1 96 ? -6.545 14.093 17.641 1.00 95.25 96 ALA A N 1
ATOM 749 C CA . ALA A 1 96 ? -7.964 14.442 17.659 1.00 95.25 96 ALA A CA 1
ATOM 750 C C . ALA A 1 96 ? -8.855 13.191 17.672 1.00 95.25 96 ALA A C 1
ATOM 752 O O . ALA A 1 96 ? -9.797 13.112 18.460 1.00 95.25 96 ALA A O 1
ATOM 753 N N . ILE A 1 97 ? -8.530 12.184 16.851 1.00 95.75 97 ILE A N 1
ATOM 754 C CA . ILE A 1 97 ? -9.241 10.901 16.866 1.00 95.75 97 ILE A CA 1
ATOM 755 C C . ILE A 1 97 ? -9.041 10.206 18.216 1.00 95.75 97 ILE A C 1
ATOM 757 O O . ILE A 1 97 ? -10.020 9.781 18.816 1.00 95.75 97 ILE A O 1
ATOM 761 N N . ALA A 1 98 ? -7.809 10.107 18.721 1.00 94.62 98 ALA A N 1
ATOM 762 C CA . ALA A 1 98 ? -7.528 9.428 19.989 1.00 94.62 98 ALA A CA 1
ATOM 763 C C . ALA A 1 98 ? -8.289 10.040 21.168 1.00 94.62 98 ALA A C 1
ATOM 765 O O . ALA A 1 98 ? -8.777 9.312 22.024 1.00 94.62 98 ALA A O 1
ATOM 766 N N . THR A 1 99 ? -8.410 11.366 21.181 1.00 94.62 99 THR A N 1
ATOM 767 C CA . THR A 1 99 ? -9.116 12.109 22.229 1.00 94.62 99 THR A CA 1
ATOM 768 C C . THR A 1 99 ? -10.634 11.980 22.107 1.00 94.62 99 THR A C 1
ATOM 770 O O . THR A 1 99 ? -11.330 11.970 23.117 1.00 94.62 99 THR A O 1
ATOM 773 N N . GLY A 1 100 ? -11.160 11.916 20.881 1.00 94.94 100 GLY A N 1
ATOM 774 C CA . GLY A 1 100 ? -12.601 11.863 20.633 1.00 94.94 100 GLY A CA 1
ATOM 775 C C . GLY A 1 100 ? -13.205 10.460 20.605 1.00 94.94 100 GLY A C 1
ATOM 776 O O . GLY A 1 100 ? -14.427 10.330 20.637 1.00 94.94 100 GLY A O 1
ATOM 777 N N . LEU A 1 101 ? -12.385 9.411 20.519 1.00 95.56 101 LEU A N 1
ATOM 778 C CA . LEU A 1 101 ? -12.864 8.037 20.610 1.00 95.56 101 LEU A CA 1
ATOM 779 C C . LEU A 1 101 ? -13.214 7.676 22.050 1.00 95.56 101 LEU A C 1
ATOM 781 O O . LEU A 1 101 ? -12.462 7.955 22.979 1.00 95.56 101 LEU A O 1
ATOM 785 N N . ASN A 1 102 ? -14.327 6.968 22.205 1.00 94.75 102 ASN A N 1
ATOM 786 C CA . ASN A 1 102 ? -14.698 6.357 23.472 1.00 94.75 102 ASN A CA 1
ATOM 787 C C . ASN A 1 102 ? -13.891 5.077 23.720 1.00 94.75 102 ASN A C 1
ATOM 789 O O . ASN A 1 102 ? -13.357 4.869 24.807 1.00 94.75 102 ASN A O 1
ATOM 793 N N . GLU A 1 103 ? -13.748 4.238 22.689 1.00 92.94 103 GLU A N 1
ATOM 794 C CA . GLU A 1 103 ? -12.991 2.996 22.798 1.00 92.94 103 GLU A CA 1
ATOM 795 C C . GLU A 1 103 ? -12.338 2.559 21.484 1.00 92.94 103 GLU A C 1
ATOM 797 O O . GLU A 1 103 ? -12.859 2.784 20.388 1.00 92.94 103 GLU A O 1
ATOM 802 N N . VAL A 1 104 ? -11.197 1.873 21.615 1.00 94.38 104 VAL A N 1
ATOM 803 C CA . VAL A 1 104 ? -10.503 1.169 20.533 1.00 94.38 104 VAL A CA 1
ATOM 804 C C . VAL A 1 104 ? -10.495 -0.330 20.831 1.00 94.38 104 VAL A C 1
ATOM 806 O O . VAL A 1 104 ? -9.793 -0.797 21.726 1.00 94.38 104 VAL A O 1
ATOM 809 N N . ILE A 1 105 ? -11.246 -1.095 20.043 1.00 93.94 105 ILE A N 1
ATOM 810 C CA . ILE A 1 105 ? -11.396 -2.545 20.176 1.00 93.94 105 ILE A CA 1
ATOM 811 C C . ILE A 1 105 ? -10.452 -3.238 19.187 1.00 93.94 105 ILE A C 1
ATOM 813 O O . ILE A 1 105 ? -10.621 -3.157 17.965 1.00 93.94 105 ILE A O 1
ATOM 817 N N . MET A 1 106 ? -9.451 -3.941 19.718 1.00 94.00 106 MET A N 1
ATOM 818 C CA . MET A 1 106 ? -8.423 -4.648 18.941 1.00 94.00 106 MET A CA 1
ATOM 819 C C . MET A 1 106 ? -8.879 -6.053 18.520 1.00 94.00 106 MET A C 1
ATOM 821 O O . MET A 1 106 ? -8.264 -7.055 18.876 1.00 94.00 106 MET A O 1
ATOM 825 N N . ASP A 1 107 ? -9.984 -6.126 17.774 1.00 92.69 107 ASP A N 1
ATOM 826 C CA . ASP A 1 107 ? -10.555 -7.377 17.262 1.00 92.69 107 ASP A CA 1
ATOM 827 C C . ASP A 1 107 ? -11.267 -7.162 15.913 1.00 92.69 107 ASP A C 1
ATOM 829 O O . ASP A 1 107 ? -11.303 -6.055 15.377 1.00 92.69 107 ASP A O 1
ATOM 833 N N . HIS A 1 108 ? -11.812 -8.222 15.327 1.00 92.00 108 HIS A N 1
ATOM 834 C CA . HIS A 1 108 ? -12.613 -8.205 14.115 1.00 92.00 108 HIS A CA 1
ATOM 835 C C . HIS A 1 108 ? -14.089 -8.402 14.451 1.00 92.00 108 HIS A C 1
ATOM 837 O O . HIS A 1 108 ? -14.449 -9.444 14.994 1.00 92.00 108 HIS A O 1
ATOM 843 N N . VAL A 1 109 ? -14.941 -7.443 14.068 1.00 92.12 109 VAL A N 1
ATOM 844 C CA . VAL A 1 109 ? -16.401 -7.628 14.127 1.00 92.12 109 VAL A CA 1
ATOM 845 C C . VAL A 1 109 ? -16.796 -8.771 13.195 1.00 92.12 109 VAL A C 1
ATOM 847 O O . VAL A 1 109 ? -16.385 -8.791 12.031 1.00 92.12 109 VAL A O 1
ATOM 850 N N . VAL A 1 110 ? -17.581 -9.706 13.720 1.00 92.75 110 VAL A N 1
ATOM 851 C CA . VAL A 1 110 ? -18.189 -10.812 12.974 1.00 92.75 110 VAL A CA 1
ATOM 852 C C . VAL A 1 110 ? -19.670 -10.546 12.761 1.00 92.75 110 VAL A C 1
ATOM 854 O O . VAL A 1 110 ? -20.144 -10.709 11.641 1.00 92.75 110 VAL A O 1
ATOM 857 N N . ASP A 1 111 ? -20.372 -10.115 13.808 1.00 92.81 111 ASP A N 1
ATOM 858 C CA . ASP A 1 111 ? -21.818 -9.909 13.773 1.00 92.81 111 ASP A CA 1
ATOM 859 C C . ASP A 1 111 ? -22.261 -8.818 14.762 1.00 92.81 111 ASP A C 1
ATOM 861 O O . ASP A 1 111 ? -21.501 -8.438 15.660 1.00 92.81 111 ASP A O 1
ATOM 865 N N . ALA A 1 112 ? -23.487 -8.328 14.599 1.00 92.62 112 ALA A N 1
ATOM 866 C CA . ALA A 1 112 ? -24.184 -7.472 15.553 1.00 92.62 112 ALA A CA 1
ATOM 867 C C . ALA A 1 112 ? -25.541 -8.112 15.867 1.00 92.62 112 ALA A C 1
ATOM 869 O O . ALA A 1 112 ? -26.378 -8.264 14.979 1.00 92.62 112 ALA A O 1
ATOM 870 N N . VAL A 1 113 ? -25.742 -8.519 17.120 1.00 94.75 113 VAL A N 1
ATOM 871 C CA . VAL A 1 113 ? -26.899 -9.320 17.533 1.00 94.75 113 VAL A CA 1
ATOM 872 C C . VAL A 1 113 ? -27.753 -8.534 18.514 1.00 94.75 113 VAL A C 1
ATOM 874 O O . VAL A 1 113 ? -27.285 -8.156 19.585 1.00 94.75 113 VAL A O 1
ATOM 877 N N . ASP A 1 114 ? -29.026 -8.356 18.175 1.00 92.88 114 ASP A N 1
ATOM 878 C CA . ASP A 1 114 ? -30.004 -7.736 19.066 1.00 92.88 114 ASP A CA 1
ATOM 879 C C . ASP A 1 114 ? -30.590 -8.772 20.036 1.00 92.88 114 ASP A C 1
ATOM 881 O O . ASP A 1 114 ? -31.120 -9.812 19.626 1.00 92.88 114 ASP A O 1
ATOM 885 N N . ARG A 1 115 ? -30.503 -8.503 21.342 1.00 88.12 115 ARG A N 1
ATOM 886 C CA . ARG A 1 115 ? -31.034 -9.355 22.416 1.00 88.12 115 ARG A CA 1
ATOM 887 C C . ARG A 1 115 ? -31.646 -8.496 23.511 1.00 88.12 115 ARG A C 1
ATOM 889 O O . ARG A 1 115 ? -30.992 -7.627 24.064 1.00 88.12 115 ARG A O 1
ATOM 896 N N . ASN A 1 116 ? -32.902 -8.771 23.863 1.00 87.00 116 ASN A N 1
ATOM 897 C CA . ASN A 1 116 ? -33.593 -8.124 24.989 1.00 87.00 116 ASN A CA 1
ATOM 898 C C . ASN A 1 116 ? -33.577 -6.578 24.966 1.00 87.00 116 ASN A C 1
ATOM 900 O O . ASN A 1 116 ? -33.627 -5.950 26.018 1.00 87.00 116 ASN A O 1
ATOM 904 N N . GLY A 1 117 ? -33.543 -5.966 23.776 1.00 85.38 117 GLY A N 1
ATOM 905 C CA . GLY A 1 117 ? -33.505 -4.506 23.615 1.00 85.38 117 GLY A CA 1
ATOM 906 C C . GLY A 1 117 ? -32.102 -3.890 23.638 1.00 85.38 117 GLY A C 1
ATOM 907 O O . GLY A 1 117 ? -31.987 -2.672 23.534 1.00 85.38 117 GLY A O 1
ATOM 908 N N . GLU A 1 118 ? -31.057 -4.711 23.730 1.00 91.12 118 GLU A N 1
ATOM 909 C CA . GLU A 1 118 ? -29.655 -4.309 23.629 1.00 91.12 118 GLU A CA 1
ATOM 910 C C . GLU A 1 118 ? -29.012 -4.906 22.370 1.00 91.12 118 GLU A C 1
ATOM 912 O O . GLU A 1 118 ? -29.446 -5.949 21.876 1.00 91.12 118 GLU A O 1
ATOM 917 N N . THR A 1 119 ? -27.972 -4.248 21.852 1.00 92.88 119 THR A N 1
ATOM 918 C CA . THR A 1 119 ? -27.199 -4.725 20.697 1.00 92.88 119 THR A CA 1
ATOM 919 C C . THR A 1 119 ? -25.793 -5.110 21.144 1.00 92.88 119 THR A C 1
ATOM 921 O O . THR A 1 119 ? -25.028 -4.264 21.620 1.00 92.88 119 THR A O 1
ATOM 924 N N . ASP A 1 120 ? -25.431 -6.373 20.930 1.00 94.00 120 ASP A N 1
ATOM 925 C CA . ASP A 1 120 ? -24.092 -6.898 21.185 1.00 94.00 120 ASP A CA 1
ATOM 926 C C . ASP A 1 120 ? -23.295 -7.006 19.882 1.00 94.00 120 ASP A C 1
ATOM 928 O O . ASP A 1 120 ? -23.708 -7.685 18.939 1.00 94.00 120 ASP A O 1
ATOM 932 N N . LEU A 1 121 ? -22.104 -6.406 19.838 1.00 94.19 121 LEU A N 1
ATOM 933 C CA . LEU A 1 121 ? -21.115 -6.753 18.819 1.00 94.19 121 LEU A CA 1
ATOM 934 C C . LEU A 1 121 ? -20.455 -8.071 19.190 1.00 94.19 121 LEU A C 1
ATOM 936 O O . LEU A 1 121 ? -19.927 -8.211 20.292 1.00 94.19 121 LEU A O 1
ATOM 940 N N . VAL A 1 122 ? -20.435 -9.007 18.249 1.00 95.38 122 VAL A N 1
ATOM 941 C CA . VAL A 1 122 ? -19.739 -10.287 18.369 1.00 95.38 122 VAL A CA 1
ATOM 942 C C . VAL A 1 122 ? -18.430 -10.202 17.601 1.00 95.38 122 VAL A C 1
ATOM 944 O O . VAL A 1 122 ? -18.405 -9.823 16.424 1.00 95.38 122 VAL A O 1
ATOM 947 N N . PHE A 1 123 ? -17.335 -10.578 18.253 1.00 95.38 123 PHE A N 1
ATOM 948 C CA . PHE A 1 123 ? -16.002 -10.508 17.672 1.00 95.38 123 PHE A CA 1
ATOM 949 C C . PHE A 1 123 ? -15.429 -11.884 17.341 1.00 95.38 123 PHE A C 1
ATOM 951 O O . PHE A 1 123 ? -15.867 -12.917 17.847 1.00 95.38 123 PHE A O 1
ATOM 958 N N . ARG A 1 124 ? -14.400 -11.904 16.490 1.00 93.69 124 ARG A N 1
ATOM 959 C CA . ARG A 1 124 ? -13.741 -13.136 16.032 1.00 93.69 124 ARG A CA 1
ATOM 960 C C . ARG A 1 124 ? -13.081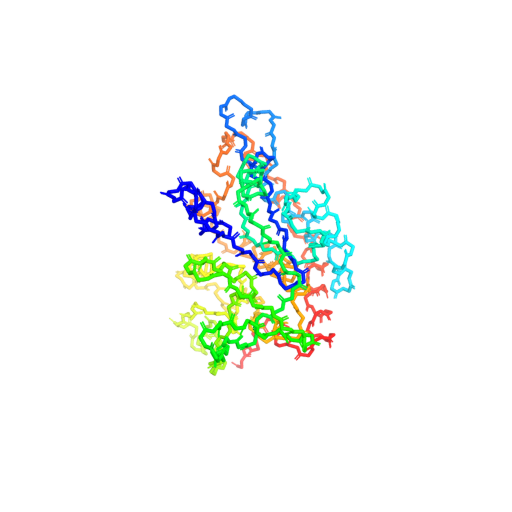 -13.911 17.169 1.00 93.69 124 ARG A C 1
ATOM 962 O O . ARG A 1 124 ? -13.007 -15.132 17.081 1.00 93.69 124 ARG A O 1
ATOM 969 N N . SER A 1 125 ? -12.631 -13.238 18.228 1.00 93.81 125 SER A N 1
ATOM 970 C CA . SER A 1 125 ? -12.139 -13.913 19.438 1.00 93.81 125 SER A CA 1
ATOM 971 C C . SER A 1 125 ? -13.207 -14.728 20.178 1.00 93.81 125 SER A C 1
ATOM 973 O O . SER A 1 125 ? -12.863 -15.487 21.081 1.00 93.81 125 SER A O 1
ATOM 975 N N . GLY A 1 126 ? -14.489 -14.568 19.833 1.00 94.38 126 GLY A N 1
ATOM 976 C CA . GLY A 1 126 ? -15.623 -15.119 20.572 1.00 94.38 126 GLY A CA 1
ATOM 977 C C . GLY A 1 126 ? -16.105 -14.215 21.709 1.00 94.38 126 GLY A C 1
ATOM 978 O O . GLY A 1 126 ? -17.107 -14.532 22.345 1.00 94.38 126 GLY A O 1
ATOM 979 N N . SER A 1 127 ? -15.428 -13.090 21.963 1.00 94.62 127 SER A N 1
ATOM 980 C CA . SER A 1 127 ? -15.934 -12.071 22.882 1.00 94.62 127 SER A CA 1
ATOM 981 C C . SER A 1 127 ? -17.147 -11.345 22.296 1.00 94.62 127 SER A C 1
ATOM 983 O O . SER A 1 127 ? -17.343 -11.293 21.077 1.00 94.62 127 SER A O 1
ATOM 985 N N . ALA A 1 128 ? -17.961 -10.778 23.182 1.00 93.62 128 ALA A N 1
ATOM 986 C CA . ALA A 1 128 ? -19.071 -9.915 22.820 1.00 93.62 128 ALA A CA 1
ATOM 987 C C . ALA A 1 128 ? -19.027 -8.635 23.655 1.00 93.62 128 ALA A C 1
ATOM 989 O O . ALA A 1 128 ? -18.528 -8.643 24.784 1.00 93.62 128 ALA A O 1
ATOM 990 N N . LYS A 1 129 ? -19.535 -7.540 23.094 1.00 92.50 129 LYS A N 1
ATOM 991 C CA . LYS A 1 129 ? -19.618 -6.253 23.779 1.00 92.50 129 LYS A CA 1
ATOM 992 C C . LYS A 1 129 ? -20.929 -5.557 23.453 1.00 92.50 129 LYS A C 1
ATOM 994 O O . LYS A 1 129 ? -21.191 -5.254 22.290 1.00 92.50 129 LYS A O 1
ATOM 999 N N . THR A 1 130 ? -21.683 -5.248 24.496 1.00 93.00 130 THR A N 1
ATOM 1000 C CA . THR A 1 130 ? -22.887 -4.426 24.414 1.00 93.00 130 THR A CA 1
ATOM 1001 C C . THR A 1 130 ? -22.516 -2.987 24.084 1.00 93.00 130 THR A C 1
ATOM 1003 O O . THR A 1 130 ? -21.618 -2.410 24.705 1.00 93.00 130 THR A O 1
ATOM 1006 N N . ILE A 1 131 ? -23.190 -2.410 23.094 1.00 90.50 131 ILE A N 1
ATOM 1007 C CA . ILE A 1 131 ? -22.945 -1.040 22.637 1.00 90.50 131 ILE A CA 1
ATOM 1008 C C . ILE A 1 131 ? -24.068 -0.130 23.117 1.00 90.50 131 ILE A C 1
ATOM 1010 O O . ILE A 1 131 ? -25.241 -0.499 23.064 1.00 90.50 131 ILE A O 1
ATOM 1014 N N . GLN A 1 132 ? -23.718 1.085 23.547 1.00 90.12 132 GLN A N 1
ATOM 1015 C CA . GLN A 1 132 ? -24.719 2.062 23.959 1.00 90.12 132 GLN A CA 1
ATOM 1016 C C . GLN A 1 132 ? -25.625 2.451 22.778 1.00 90.12 132 GLN A C 1
ATOM 1018 O O . GLN A 1 132 ? -25.119 2.748 21.686 1.00 90.12 132 GLN A O 1
ATOM 1023 N N . PRO A 1 133 ? -26.957 2.496 22.963 1.00 90.31 133 PRO A N 1
ATOM 1024 C CA . PRO A 1 133 ? -27.870 2.945 21.921 1.00 90.31 133 PRO A CA 1
ATOM 1025 C C . PRO A 1 133 ? -27.489 4.325 21.371 1.00 90.31 133 PRO A C 1
ATOM 1027 O O . PRO A 1 133 ? -27.245 5.270 22.118 1.00 90.31 133 PRO A O 1
ATOM 1030 N N . GLY A 1 134 ? -27.452 4.450 20.043 1.00 88.69 134 GLY A N 1
ATOM 1031 C CA . GLY A 1 134 ? -27.085 5.698 19.363 1.00 88.69 134 GLY A CA 1
ATOM 1032 C C . GLY A 1 134 ? -25.581 5.923 19.168 1.00 88.69 134 GLY A C 1
ATOM 1033 O O . GLY A 1 134 ? -25.212 6.957 18.604 1.00 88.69 134 GLY A O 1
ATOM 1034 N N . SER A 1 135 ? -24.736 4.972 19.576 1.00 92.19 135 SER A N 1
ATOM 1035 C CA . SER A 1 135 ? -23.296 4.987 19.291 1.00 92.19 135 SER A CA 1
ATOM 1036 C C . SER A 1 135 ? -22.987 4.706 17.825 1.00 92.19 135 SER A C 1
ATOM 1038 O O . SER A 1 135 ? -23.752 4.054 17.109 1.00 92.19 135 SER A O 1
ATOM 1040 N N . TRP A 1 136 ? -21.801 5.124 17.394 1.00 94.88 136 TRP A N 1
ATOM 1041 C CA . TRP A 1 136 ? -21.238 4.774 16.099 1.00 94.88 136 TRP A CA 1
ATOM 1042 C C . TRP A 1 136 ? -20.026 3.873 16.222 1.00 94.88 136 TRP A C 1
ATOM 1044 O O . TRP A 1 136 ? -19.135 4.095 17.038 1.00 94.88 136 TRP A O 1
ATOM 1054 N N . ILE A 1 137 ? -19.978 2.876 15.342 1.00 94.31 137 ILE A N 1
ATOM 1055 C CA . ILE A 1 137 ? -18.873 1.933 15.243 1.00 94.31 137 ILE A CA 1
ATOM 1056 C C . ILE A 1 137 ? -18.163 2.160 13.917 1.00 94.31 137 ILE A C 1
ATOM 1058 O O . ILE A 1 137 ? -18.698 1.875 12.843 1.00 94.31 137 ILE A O 1
ATOM 1062 N N . VAL A 1 138 ? -16.930 2.644 13.984 1.00 94.19 138 VAL A N 1
ATOM 1063 C CA . VAL A 1 138 ? -16.058 2.751 12.819 1.00 94.19 138 VAL A CA 1
ATOM 1064 C C . VAL A 1 138 ? -15.278 1.448 12.695 1.00 94.19 138 VAL A C 1
ATOM 1066 O O . VAL A 1 138 ? -14.305 1.200 13.407 1.00 94.19 138 VAL A O 1
ATOM 1069 N N . ASN A 1 139 ? -15.724 0.584 11.784 1.00 91.31 139 ASN A N 1
ATOM 1070 C CA . ASN A 1 139 ? -15.074 -0.695 11.532 1.00 91.31 139 ASN A CA 1
ATOM 1071 C C . ASN A 1 139 ? -13.881 -0.529 10.572 1.00 91.31 139 ASN A C 1
ATOM 1073 O O . ASN A 1 139 ? -14.041 -0.444 9.354 1.00 91.31 139 ASN A O 1
ATOM 1077 N N . CYS A 1 140 ? -12.667 -0.531 11.118 1.00 87.62 140 CYS A N 1
ATOM 1078 C CA . CYS A 1 140 ? -11.398 -0.466 10.388 1.00 87.62 140 CYS A CA 1
ATOM 1079 C C . CYS A 1 140 ? -10.754 -1.843 10.159 1.00 87.62 140 CYS A C 1
ATOM 1081 O O . CYS A 1 140 ? -9.553 -1.937 9.920 1.00 87.62 140 CYS A O 1
ATOM 1083 N N . THR A 1 141 ? -11.539 -2.921 10.196 1.00 81.25 141 THR A N 1
ATOM 1084 C CA . THR A 1 141 ? -11.050 -4.286 9.922 1.00 81.25 141 THR A CA 1
ATOM 1085 C C . THR A 1 141 ? -11.143 -4.678 8.442 1.00 81.25 141 THR A C 1
ATOM 1087 O O . THR A 1 141 ? -10.681 -5.751 8.035 1.00 81.25 141 THR A O 1
ATOM 1090 N N . GLY A 1 142 ? -11.779 -3.826 7.632 1.00 70.94 142 GLY A N 1
ATOM 1091 C CA . GLY A 1 142 ? -11.869 -3.940 6.181 1.00 70.94 142 GLY A CA 1
ATOM 1092 C C . GLY A 1 142 ? -10.554 -3.562 5.501 1.00 70.94 142 GLY A C 1
ATOM 1093 O O . GLY A 1 142 ? -9.977 -2.524 5.799 1.00 70.94 142 GLY A O 1
ATOM 1094 N N . TYR A 1 143 ? -10.108 -4.379 4.547 1.00 66.56 143 TYR A N 1
ATOM 1095 C CA . TYR A 1 143 ? -8.977 -4.059 3.673 1.00 66.56 143 TYR A CA 1
ATOM 1096 C C . TYR A 1 143 ? -9.428 -4.131 2.212 1.00 66.56 143 TYR A C 1
ATOM 1098 O O . TYR A 1 143 ? -10.382 -4.844 1.895 1.00 66.56 143 TYR A O 1
ATOM 1106 N N . MET A 1 144 ? -8.751 -3.383 1.336 1.00 68.31 144 MET A N 1
ATOM 1107 C CA . MET A 1 144 ? -9.019 -3.365 -0.107 1.00 68.31 144 MET A CA 1
ATOM 1108 C C . MET A 1 144 ? -8.803 -4.761 -0.734 1.00 68.31 144 MET A C 1
ATOM 1110 O O . MET A 1 144 ? -8.135 -5.607 -0.142 1.00 68.31 144 MET A O 1
ATOM 1114 N N . LEU A 1 145 ? -9.333 -4.980 -1.946 1.00 72.62 145 LEU A N 1
ATOM 1115 C CA . LEU A 1 145 ? -9.130 -6.192 -2.769 1.00 72.62 145 LEU A CA 1
ATOM 1116 C C . LEU A 1 145 ? -9.824 -7.486 -2.291 1.00 72.62 145 LEU A C 1
ATOM 1118 O O . LEU A 1 145 ? -9.311 -8.581 -2.499 1.00 72.62 145 LEU A O 1
ATOM 1122 N N . ARG A 1 146 ? -11.022 -7.395 -1.699 1.00 65.81 146 ARG A N 1
ATOM 1123 C CA . ARG A 1 146 ? -11.809 -8.575 -1.270 1.00 65.81 146 ARG A CA 1
ATOM 1124 C C . ARG A 1 146 ? -12.614 -9.278 -2.382 1.00 65.81 146 ARG A C 1
ATOM 1126 O O . ARG A 1 146 ? -13.333 -10.223 -2.081 1.00 65.81 146 ARG A O 1
ATOM 1133 N N . GLY A 1 147 ? -12.516 -8.831 -3.636 1.00 66.25 147 GLY A N 1
ATOM 1134 C CA . GLY A 1 147 ? -13.290 -9.384 -4.755 1.00 66.25 147 GLY A CA 1
ATOM 1135 C C . GLY A 1 147 ? -12.756 -10.728 -5.258 1.00 66.25 147 GLY A C 1
ATOM 1136 O O . GLY A 1 147 ? -11.553 -10.879 -5.495 1.00 66.25 147 GLY A O 1
ATOM 1137 N N . ASP A 1 148 ? -13.654 -11.695 -5.455 1.00 73.00 148 ASP A N 1
ATOM 1138 C CA . ASP A 1 148 ? -13.341 -12.929 -6.172 1.00 73.00 148 ASP A CA 1
ATOM 1139 C C . ASP A 1 148 ? -13.811 -12.803 -7.620 1.00 73.00 148 ASP A C 1
ATOM 1141 O O . ASP A 1 148 ? -15.003 -12.762 -7.912 1.00 73.00 148 ASP A O 1
ATOM 1145 N N . HIS A 1 149 ? -12.843 -12.661 -8.518 1.00 82.81 149 HIS A N 1
ATOM 1146 C CA . HIS A 1 149 ? -13.057 -12.540 -9.951 1.00 82.81 149 HIS A CA 1
ATOM 1147 C C . HIS A 1 149 ? -12.092 -13.502 -10.641 1.00 82.81 149 HIS A C 1
ATOM 1149 O O . HIS A 1 149 ? -11.004 -13.733 -10.096 1.00 82.81 149 HIS A O 1
ATOM 1155 N N . PRO A 1 150 ? -12.466 -14.058 -11.806 1.00 89.69 150 PRO A N 1
ATOM 1156 C CA . PRO A 1 150 ? -11.552 -14.853 -12.610 1.00 89.69 150 PRO A CA 1
ATOM 1157 C C . PRO A 1 150 ? -10.255 -14.092 -12.886 1.00 89.69 150 PRO A C 1
ATOM 1159 O O . PRO A 1 150 ? -10.246 -12.865 -12.988 1.00 89.69 150 PRO A O 1
ATOM 1162 N N . TYR A 1 151 ? -9.159 -14.835 -12.998 1.00 92.25 151 TYR A N 1
ATOM 1163 C CA . TYR A 1 151 ? -7.890 -14.262 -13.418 1.00 92.25 151 TYR A CA 1
ATOM 1164 C C . TYR A 1 151 ? -7.982 -13.756 -14.866 1.00 92.25 151 TYR A C 1
ATOM 1166 O O . TYR A 1 151 ? -8.529 -14.436 -15.735 1.00 92.25 151 TYR A O 1
ATOM 1174 N N . GLU A 1 152 ? -7.401 -12.584 -15.108 1.00 91.75 152 GLU A N 1
ATOM 1175 C CA . GLU A 1 152 ? -7.263 -11.956 -16.420 1.00 91.75 152 GLU A CA 1
ATOM 1176 C C . GLU A 1 152 ? -5.837 -11.385 -16.529 1.00 91.75 152 GLU A C 1
ATOM 1178 O O . GLU A 1 152 ? -5.439 -10.636 -15.633 1.00 91.75 152 GLU A O 1
ATOM 1183 N N . PRO A 1 153 ? -5.050 -11.722 -17.567 1.00 93.94 153 PRO A N 1
ATOM 1184 C CA . PRO A 1 153 ? -3.746 -11.104 -17.809 1.00 93.94 153 PRO A CA 1
ATOM 1185 C C . PRO A 1 153 ? -3.857 -9.594 -18.064 1.00 93.94 153 PRO A C 1
ATOM 1187 O O . PRO A 1 153 ? -4.839 -9.122 -18.633 1.00 93.94 153 PRO A O 1
ATOM 1190 N N . TYR A 1 154 ? -2.819 -8.817 -17.733 1.00 94.38 154 TYR A N 1
ATOM 1191 C CA . TYR A 1 154 ? -2.849 -7.359 -17.949 1.00 94.38 154 TYR A CA 1
ATOM 1192 C C . TYR A 1 154 ? -2.752 -6.963 -19.428 1.00 94.38 154 TYR A C 1
ATOM 1194 O O . TYR A 1 154 ? -2.908 -5.785 -19.756 1.00 94.38 154 TYR A O 1
ATOM 1202 N N . VAL A 1 155 ? -2.455 -7.914 -20.314 1.00 93.88 155 VAL A N 1
ATOM 1203 C CA . VAL A 1 155 ? -2.400 -7.732 -21.763 1.00 93.88 155 VAL A CA 1
ATOM 1204 C C . VAL A 1 155 ? -2.973 -8.970 -22.453 1.00 93.88 155 VAL A C 1
ATOM 1206 O O . VAL A 1 155 ? -2.694 -10.095 -22.050 1.00 93.88 155 VAL A O 1
ATOM 1209 N N . SER A 1 156 ? -3.773 -8.767 -23.497 1.00 91.44 156 SER A N 1
ATOM 1210 C CA . SER A 1 156 ? -4.273 -9.850 -24.357 1.00 91.44 156 SER A CA 1
ATOM 1211 C C . SER A 1 156 ? -3.141 -10.542 -25.127 1.00 91.44 156 SER A C 1
ATOM 1213 O O . SER A 1 156 ? -2.150 -9.886 -25.445 1.00 91.44 156 SER A O 1
ATOM 1215 N N . ASP A 1 157 ? -3.344 -11.779 -25.585 1.00 87.00 157 ASP A N 1
ATOM 1216 C CA . ASP A 1 157 ? -2.377 -12.527 -26.416 1.00 87.00 157 ASP A CA 1
ATOM 1217 C C . ASP A 1 157 ? -1.906 -11.740 -27.659 1.00 87.00 157 ASP A C 1
ATOM 1219 O O . ASP A 1 157 ? -0.728 -11.723 -28.031 1.00 87.00 157 ASP A O 1
ATOM 1223 N N . SER A 1 158 ? -2.818 -10.993 -28.290 1.00 85.88 158 SER A N 1
ATOM 1224 C CA . SER A 1 158 ? -2.510 -10.150 -29.452 1.00 85.88 158 SER A CA 1
ATOM 1225 C C . SER A 1 158 ? -1.703 -8.890 -29.118 1.00 85.88 158 SER A C 1
ATOM 1227 O O . SER A 1 158 ? -1.277 -8.187 -30.032 1.00 85.88 158 SER A O 1
ATOM 1229 N N . GLY A 1 159 ? -1.482 -8.583 -27.839 1.00 86.94 159 GLY A N 1
ATOM 1230 C CA . GLY A 1 159 ? -0.842 -7.348 -27.388 1.00 86.94 159 GLY A CA 1
ATOM 1231 C C . GLY A 1 159 ? -1.692 -6.086 -27.568 1.00 86.94 159 GLY A C 1
ATOM 1232 O O . GLY A 1 159 ? -1.235 -5.012 -27.199 1.00 86.94 159 GLY A O 1
ATOM 1233 N N . ALA A 1 160 ? -2.901 -6.190 -28.133 1.00 88.94 160 ALA A N 1
ATOM 1234 C CA . ALA A 1 160 ? -3.693 -5.037 -28.567 1.00 88.94 160 ALA A CA 1
ATOM 1235 C C . ALA A 1 160 ? -4.601 -4.448 -27.475 1.00 88.94 160 ALA A C 1
ATOM 1237 O O . ALA A 1 160 ? -5.052 -3.310 -27.598 1.00 88.94 160 ALA A O 1
ATOM 1238 N N . VAL A 1 161 ? -4.890 -5.217 -26.424 1.00 92.50 161 VAL A N 1
ATOM 1239 C CA . VAL A 1 161 ? -5.752 -4.810 -25.310 1.00 92.50 161 VAL A CA 1
ATOM 1240 C C . VAL A 1 161 ? -4.968 -4.908 -24.010 1.00 92.50 161 VAL A C 1
ATOM 1242 O O . VAL A 1 161 ? -4.282 -5.903 -23.778 1.00 92.50 161 VAL A O 1
ATOM 1245 N N . VAL A 1 162 ? -5.092 -3.884 -23.165 1.00 94.31 162 VAL A N 1
ATOM 1246 C CA . VAL A 1 162 ? -4.574 -3.884 -21.793 1.00 94.31 162 VAL A CA 1
ATOM 1247 C C . VAL A 1 162 ? -5.720 -3.877 -20.791 1.00 94.31 162 VAL A C 1
ATOM 1249 O O . VAL A 1 162 ? -6.693 -3.141 -20.963 1.00 94.31 162 VAL A O 1
ATOM 1252 N N . SER A 1 163 ? -5.565 -4.644 -19.717 1.00 93.88 163 SER A N 1
ATOM 1253 C CA . SER A 1 163 ? -6.541 -4.751 -18.633 1.00 93.88 163 SER A CA 1
ATOM 1254 C C . SER A 1 163 ? -5.944 -4.194 -17.345 1.00 93.88 163 SER A C 1
ATOM 1256 O O . SER A 1 163 ? -4.927 -4.664 -16.833 1.00 93.88 163 SER A O 1
ATOM 1258 N N . VAL A 1 164 ? -6.566 -3.140 -16.812 1.00 94.69 164 VAL A N 1
ATOM 1259 C CA . VAL A 1 164 ? -6.115 -2.458 -15.590 1.00 94.69 164 VAL A CA 1
ATOM 1260 C C . VAL A 1 164 ? -6.851 -3.043 -14.398 1.00 94.69 164 VAL A C 1
ATOM 1262 O O . VAL A 1 164 ? -7.946 -2.595 -14.057 1.00 94.69 164 VAL A O 1
ATOM 1265 N N . GLN A 1 165 ? -6.261 -4.055 -13.762 1.00 92.06 165 GLN A N 1
ATOM 1266 C CA . GLN A 1 165 ? -6.949 -4.771 -12.693 1.00 92.06 165 GLN A CA 1
ATOM 1267 C C . GLN A 1 165 ? -5.995 -5.481 -11.704 1.00 92.06 165 GLN A C 1
ATOM 1269 O O . GLN A 1 165 ? -4.844 -5.754 -12.047 1.00 92.06 165 GLN A O 1
ATOM 1274 N N . PRO A 1 166 ? -6.429 -5.776 -10.463 1.00 92.12 166 PRO A N 1
ATOM 1275 C CA . PRO A 1 166 ? -5.523 -6.251 -9.410 1.00 92.12 166 PRO A CA 1
ATOM 1276 C C . PRO A 1 166 ? -5.044 -7.716 -9.501 1.00 92.12 166 PRO A C 1
ATOM 1278 O O . PRO A 1 166 ? -4.041 -8.040 -8.875 1.00 92.12 166 PRO A O 1
ATOM 1281 N N . ARG A 1 167 ? -5.730 -8.613 -10.224 1.00 92.69 167 ARG A N 1
ATOM 1282 C CA . ARG A 1 167 ? -5.348 -10.039 -10.404 1.00 92.69 167 ARG A CA 1
ATOM 1283 C C . ARG A 1 167 ? -4.088 -10.242 -11.247 1.00 92.69 167 ARG A C 1
ATOM 1285 O O . ARG A 1 167 ? -3.508 -11.318 -11.220 1.00 92.69 167 ARG A O 1
ATOM 1292 N N . SER A 1 168 ? -3.679 -9.222 -11.986 1.00 94.69 168 SER A N 1
ATOM 1293 C CA . SER A 1 168 ? -2.444 -9.156 -12.764 1.00 94.69 168 SER A CA 1
ATOM 1294 C C . SER A 1 168 ? -1.846 -7.760 -12.586 1.00 94.69 168 SER A C 1
ATOM 1296 O O . SER A 1 168 ? -1.545 -7.046 -13.548 1.00 94.69 168 SER A O 1
ATOM 1298 N N . ALA A 1 169 ? -1.758 -7.313 -11.333 1.00 95.75 169 ALA A N 1
ATOM 1299 C CA . ALA A 1 169 ? -1.239 -5.996 -11.011 1.00 95.75 169 ALA A CA 1
ATOM 1300 C C . ALA A 1 169 ? 0.193 -5.863 -11.540 1.00 95.75 169 ALA A C 1
ATOM 1302 O O . ALA A 1 169 ? 1.024 -6.733 -11.300 1.00 95.75 169 ALA A O 1
ATOM 1303 N N . THR A 1 170 ? 0.488 -4.765 -12.233 1.00 96.56 170 THR A N 1
ATOM 1304 C CA . THR A 1 170 ? 1.850 -4.441 -12.692 1.00 96.56 170 THR A CA 1
ATOM 1305 C C . THR A 1 170 ? 2.470 -3.306 -11.885 1.00 96.56 170 THR A C 1
ATOM 1307 O O . THR A 1 170 ? 3.682 -3.124 -11.885 1.00 96.56 170 THR A O 1
ATOM 1310 N N . LEU A 1 171 ? 1.664 -2.526 -11.166 1.00 95.50 171 LEU A N 1
ATOM 1311 C CA . LEU A 1 171 ? 2.107 -1.436 -10.303 1.00 95.50 171 LEU A CA 1
ATOM 1312 C C . LEU A 1 171 ? 1.190 -1.366 -9.072 1.00 95.50 171 LEU A C 1
ATOM 1314 O O . LEU A 1 171 ? 0.096 -1.920 -9.057 1.00 95.50 171 LEU A O 1
ATOM 1318 N N . HIS A 1 172 ? 1.639 -0.654 -8.040 1.00 91.38 172 HIS A N 1
ATOM 1319 C CA . HIS A 1 172 ? 0.963 -0.535 -6.743 1.00 91.38 172 HIS A CA 1
ATOM 1320 C C . HIS A 1 172 ? -0.422 0.149 -6.777 1.00 91.38 172 HIS A C 1
ATOM 1322 O O . HIS A 1 172 ? -1.205 -0.032 -5.847 1.00 91.38 172 HIS A O 1
ATOM 1328 N N . LEU A 1 173 ? -0.738 0.926 -7.822 1.00 91.38 173 LEU A N 1
ATOM 1329 C CA . LEU A 1 173 ? -2.017 1.627 -7.990 1.00 91.38 173 LEU A CA 1
ATOM 1330 C C . LEU A 1 173 ? -2.554 1.436 -9.411 1.00 91.38 173 LEU A C 1
ATOM 1332 O O . LEU A 1 173 ? -1.805 1.570 -10.379 1.00 91.38 173 LEU A O 1
ATOM 1336 N N . THR A 1 174 ? -3.865 1.234 -9.552 1.00 91.50 174 THR A N 1
ATOM 1337 C CA . THR A 1 174 ? -4.527 1.096 -10.862 1.00 91.50 174 THR A CA 1
ATOM 1338 C C . THR A 1 174 ? -4.355 2.336 -11.737 1.00 91.50 174 THR A C 1
ATOM 1340 O O . THR A 1 174 ? -4.166 2.202 -12.940 1.00 91.50 174 THR A O 1
ATOM 1343 N N . SER A 1 175 ? -4.312 3.539 -11.158 1.00 92.50 175 SER A N 1
ATOM 1344 C CA . SER A 1 175 ? -4.015 4.769 -11.909 1.00 92.50 175 SER A CA 1
ATOM 1345 C C . SER A 1 175 ? -2.598 4.764 -12.498 1.00 92.50 175 SER A C 1
ATOM 1347 O O . SER A 1 175 ? -2.400 5.185 -13.635 1.00 92.50 175 SER A O 1
ATOM 1349 N N . TYR A 1 176 ? -1.615 4.240 -11.754 1.00 93.94 176 TYR A N 1
ATOM 1350 C CA . TYR A 1 176 ? -0.248 4.052 -12.251 1.00 93.94 176 TYR A CA 1
ATOM 1351 C C . TYR A 1 176 ? -0.210 2.999 -13.361 1.00 93.94 176 TYR A C 1
ATOM 1353 O O . TYR A 1 176 ? 0.411 3.227 -14.397 1.00 93.94 176 TYR A O 1
ATOM 1361 N N . MET A 1 177 ? -0.901 1.872 -13.166 1.00 95.31 177 MET A N 1
ATOM 1362 C CA . MET A 1 177 ? -1.027 0.823 -14.181 1.00 95.31 177 MET A CA 1
ATOM 1363 C C . MET A 1 177 ? -1.638 1.377 -15.468 1.00 95.31 177 MET A C 1
ATOM 1365 O O . MET A 1 177 ? -1.039 1.240 -16.527 1.00 95.31 177 MET A O 1
ATOM 1369 N N . GLY A 1 178 ? -2.779 2.063 -15.378 1.00 95.25 178 GLY A N 1
ATOM 1370 C CA . GLY A 1 178 ? -3.451 2.665 -16.526 1.00 95.25 178 GLY A CA 1
ATOM 1371 C C . GLY A 1 178 ? -2.564 3.664 -17.258 1.00 95.25 178 GLY A C 1
ATOM 1372 O O . GLY A 1 178 ? -2.499 3.629 -18.482 1.00 95.25 178 GLY A O 1
ATOM 1373 N N . TYR A 1 179 ? -1.812 4.495 -16.534 1.00 95.69 179 TYR A N 1
ATOM 1374 C CA . TYR A 1 179 ? -0.869 5.421 -17.153 1.00 95.69 179 TYR A CA 1
ATOM 1375 C C . TYR A 1 179 ? 0.247 4.685 -17.909 1.00 95.69 179 TYR A C 1
ATOM 1377 O O . TYR A 1 179 ? 0.418 4.897 -19.109 1.00 95.69 179 TYR A O 1
ATOM 1385 N N . PHE A 1 180 ? 1.002 3.807 -17.247 1.00 95.38 180 PHE A N 1
ATOM 1386 C CA . PHE A 1 180 ? 2.192 3.206 -17.855 1.00 95.38 180 PHE A CA 1
ATOM 1387 C C . PHE A 1 180 ? 1.882 2.095 -18.861 1.00 95.38 180 PHE A C 1
ATOM 1389 O O . PHE A 1 180 ? 2.529 2.055 -19.905 1.00 95.38 180 PHE A O 1
ATOM 1396 N N . LEU A 1 181 ? 0.882 1.241 -18.615 1.00 95.12 181 LEU A N 1
ATOM 1397 C CA . LEU A 1 181 ? 0.487 0.200 -19.573 1.00 95.12 181 LEU A CA 1
ATOM 1398 C C . LEU A 1 181 ? -0.021 0.810 -20.880 1.00 95.12 181 LEU A C 1
ATOM 1400 O O . LEU A 1 181 ? 0.334 0.330 -21.951 1.00 95.12 181 LEU A O 1
ATOM 1404 N N . THR A 1 182 ? -0.775 1.909 -20.808 1.00 94.81 182 THR A N 1
ATOM 1405 C CA . THR A 1 182 ? -1.256 2.613 -22.005 1.00 94.81 182 THR A CA 1
ATOM 1406 C C . THR A 1 182 ? -0.102 3.216 -22.808 1.00 94.81 182 THR A C 1
ATOM 1408 O O . THR A 1 182 ? -0.090 3.120 -24.032 1.00 94.81 182 THR A O 1
ATOM 1411 N N . HIS A 1 183 ? 0.913 3.786 -22.148 1.00 95.31 183 HIS A N 1
ATOM 1412 C CA . HIS A 1 183 ? 2.106 4.274 -22.849 1.00 95.31 183 HIS A CA 1
ATOM 1413 C C . HIS A 1 183 ? 2.894 3.137 -23.500 1.00 95.31 183 HIS A C 1
ATOM 1415 O O . HIS A 1 183 ? 3.297 3.268 -24.651 1.00 95.31 183 HIS A O 1
ATOM 1421 N N . LEU A 1 184 ? 3.094 2.018 -22.797 1.00 94.31 184 LEU A N 1
ATOM 1422 C CA . LEU A 1 184 ? 3.753 0.849 -23.377 1.00 94.31 184 LEU A CA 1
ATOM 1423 C C . LEU A 1 184 ? 2.963 0.289 -24.569 1.00 94.31 184 LEU A C 1
ATOM 1425 O O . LEU A 1 184 ? 3.585 -0.123 -25.542 1.00 94.31 184 LEU A O 1
ATOM 1429 N N . LEU A 1 185 ? 1.626 0.306 -24.521 1.00 94.19 185 LEU A N 1
ATOM 1430 C CA . LEU A 1 185 ? 0.766 -0.110 -25.632 1.00 94.19 185 LEU A CA 1
ATOM 1431 C C . LEU A 1 185 ? 0.974 0.780 -26.864 1.00 94.19 185 LEU A C 1
ATOM 1433 O O . LEU A 1 185 ? 1.306 0.283 -27.933 1.00 94.19 185 LEU A O 1
ATOM 1437 N N . PHE A 1 186 ? 0.827 2.101 -26.717 1.00 94.56 186 PHE A N 1
ATOM 1438 C CA . PHE A 1 186 ? 0.943 3.037 -27.844 1.00 94.56 186 PHE A CA 1
ATOM 1439 C C . PHE A 1 186 ? 2.367 3.177 -28.397 1.00 94.56 186 PHE A C 1
ATOM 1441 O O . PHE A 1 186 ? 2.540 3.650 -29.518 1.00 94.56 186 PHE A O 1
ATOM 1448 N N . LEU A 1 187 ? 3.380 2.779 -27.625 1.00 94.00 187 LEU A N 1
ATOM 1449 C CA . LEU A 1 187 ? 4.776 2.723 -28.063 1.00 94.00 187 LEU A CA 1
ATOM 1450 C C . LEU A 1 187 ? 5.185 1.341 -28.603 1.00 94.00 187 LEU A C 1
ATOM 1452 O O . LEU A 1 187 ? 6.352 1.171 -28.951 1.00 94.00 187 LEU A O 1
ATOM 1456 N N . ASP A 1 188 ? 4.261 0.374 -28.649 1.00 91.88 188 ASP A N 1
ATOM 1457 C CA . ASP A 1 188 ? 4.507 -1.021 -29.047 1.00 91.88 188 ASP A CA 1
ATOM 1458 C C . ASP A 1 188 ? 5.610 -1.712 -28.212 1.00 91.88 188 ASP A C 1
ATOM 1460 O O . ASP A 1 188 ? 6.432 -2.480 -28.703 1.00 91.88 188 ASP A O 1
ATOM 1464 N N . LYS A 1 189 ? 5.663 -1.409 -26.906 1.00 91.19 189 LYS A N 1
ATOM 1465 C CA . LYS A 1 189 ? 6.699 -1.889 -25.967 1.00 91.19 189 LYS A CA 1
ATOM 1466 C C . LYS A 1 189 ? 6.255 -2.982 -25.005 1.00 91.19 189 LYS A C 1
ATOM 1468 O O . LYS A 1 189 ? 7.106 -3.571 -24.344 1.00 91.19 189 LYS A O 1
ATOM 1473 N N . LEU A 1 190 ? 4.961 -3.296 -24.931 1.00 87.44 190 LEU A N 1
ATOM 1474 C CA . LEU A 1 190 ? 4.444 -4.314 -23.999 1.00 87.44 190 LEU A CA 1
ATOM 1475 C C . LEU A 1 190 ? 5.074 -5.699 -24.207 1.00 87.44 190 LEU A C 1
ATOM 1477 O O . LEU A 1 190 ? 5.328 -6.412 -23.238 1.00 87.44 190 LEU A O 1
ATOM 1481 N N . ARG A 1 191 ? 5.350 -6.065 -25.462 1.00 80.75 191 ARG A N 1
ATOM 1482 C CA . ARG A 1 191 ? 5.942 -7.363 -25.818 1.00 80.75 191 ARG A CA 1
ATOM 1483 C C . ARG A 1 191 ? 7.457 -7.403 -25.645 1.00 80.75 191 ARG A C 1
ATOM 1485 O O . ARG A 1 191 ? 8.002 -8.456 -25.340 1.00 80.75 191 ARG A O 1
ATOM 1492 N N . GLU A 1 192 ? 8.132 -6.270 -25.824 1.00 83.56 192 GLU A N 1
ATOM 1493 C CA . GLU A 1 192 ? 9.589 -6.186 -25.688 1.00 83.56 192 GLU A CA 1
ATOM 1494 C C . GLU A 1 192 ? 10.033 -6.218 -24.222 1.00 83.56 192 GLU A C 1
ATOM 1496 O O . GLU A 1 192 ? 11.074 -6.786 -23.894 1.00 83.56 192 GLU A O 1
ATOM 1501 N N . VAL A 1 193 ? 9.249 -5.596 -23.339 1.00 83.75 193 VAL A N 1
ATOM 1502 C CA . VAL A 1 193 ? 9.604 -5.424 -21.930 1.00 83.75 193 VAL A CA 1
ATOM 1503 C C . VAL A 1 193 ? 8.420 -5.838 -21.066 1.00 83.75 193 VAL A C 1
ATOM 1505 O O . VAL A 1 193 ? 7.691 -4.962 -20.603 1.00 83.75 193 VAL A O 1
ATOM 1508 N N . PRO A 1 194 ? 8.199 -7.154 -20.859 1.00 84.69 194 PRO A N 1
ATOM 1509 C CA . PRO A 1 194 ? 7.076 -7.641 -20.067 1.00 84.69 194 PRO A CA 1
ATOM 1510 C C . PRO A 1 194 ? 7.213 -7.201 -18.611 1.00 84.69 194 PRO A C 1
ATOM 1512 O O . PRO A 1 194 ? 8.146 -7.640 -17.928 1.00 84.69 194 PRO A O 1
ATOM 1515 N N . PRO A 1 195 ? 6.285 -6.377 -18.092 1.00 93.12 195 PRO A N 1
ATOM 1516 C CA . PRO A 1 195 ? 6.210 -6.158 -16.659 1.00 93.12 195 PRO A CA 1
ATOM 1517 C C . PRO A 1 195 ? 5.946 -7.474 -15.918 1.00 93.12 195 PRO A C 1
ATOM 1519 O O . PRO A 1 195 ? 5.238 -8.360 -16.408 1.00 93.12 195 PRO A O 1
ATOM 1522 N N . TYR A 1 196 ? 6.458 -7.574 -14.696 1.00 95.94 196 TYR A N 1
ATOM 1523 C CA . TYR A 1 196 ? 5.985 -8.577 -13.751 1.00 95.94 196 TYR A CA 1
ATOM 1524 C C . TYR A 1 196 ? 4.502 -8.331 -13.460 1.00 95.94 196 TYR A C 1
ATOM 1526 O O . TYR A 1 196 ? 4.088 -7.188 -13.257 1.00 95.94 196 TYR A O 1
ATOM 1534 N N . GLU A 1 197 ? 3.718 -9.397 -13.408 1.00 96.50 197 GLU A N 1
ATOM 1535 C CA . GLU A 1 197 ? 2.399 -9.399 -12.794 1.00 96.50 197 GLU A CA 1
ATOM 1536 C C . GLU A 1 197 ? 2.467 -9.848 -11.333 1.00 96.50 197 GLU A C 1
ATOM 1538 O O . GLU A 1 197 ? 3.434 -10.475 -10.890 1.00 96.50 197 GLU A O 1
ATOM 1543 N N . LEU A 1 198 ? 1.405 -9.539 -10.597 1.00 96.94 198 LEU A N 1
ATOM 1544 C CA . LEU A 1 198 ? 1.098 -10.074 -9.282 1.00 96.94 198 LEU A CA 1
ATOM 1545 C C . LEU A 1 198 ? -0.418 -10.275 -9.167 1.00 96.94 198 LEU A C 1
ATOM 1547 O O . LEU A 1 198 ? -1.173 -9.322 -9.371 1.00 96.94 198 LEU A O 1
ATOM 1551 N N . ASP A 1 199 ? -0.865 -11.463 -8.755 1.00 95.56 199 ASP A N 1
ATOM 1552 C CA . ASP A 1 199 ? -2.225 -11.638 -8.228 1.00 95.56 199 ASP A CA 1
ATOM 1553 C C . ASP A 1 199 ? -2.293 -11.030 -6.819 1.00 95.56 199 ASP A C 1
ATOM 1555 O O . ASP A 1 199 ? -2.057 -11.677 -5.795 1.00 95.56 199 ASP A O 1
ATOM 1559 N N . ALA A 1 200 ? -2.552 -9.720 -6.781 1.00 94.19 200 ALA A N 1
ATOM 1560 C CA . ALA A 1 200 ? -2.565 -8.934 -5.556 1.00 94.19 200 ALA A CA 1
ATOM 1561 C C . ALA A 1 200 ? -3.670 -9.395 -4.578 1.00 94.19 200 ALA A C 1
ATOM 1563 O O . ALA A 1 200 ? -3.371 -9.523 -3.386 1.00 94.19 200 ALA A O 1
ATOM 1564 N N . PRO A 1 201 ? -4.915 -9.683 -5.020 1.00 93.38 201 PRO A N 1
ATOM 1565 C CA . PRO A 1 201 ? -5.928 -10.299 -4.167 1.00 93.38 201 PRO A CA 1
ATOM 1566 C C . PRO A 1 201 ? -5.503 -11.646 -3.567 1.00 93.38 201 PRO A C 1
ATOM 1568 O O . PRO A 1 201 ? -5.715 -11.847 -2.370 1.00 93.38 201 PRO A O 1
ATOM 1571 N N . ASP A 1 202 ? -4.902 -12.554 -4.342 1.00 93.81 202 ASP A N 1
ATOM 1572 C CA . ASP A 1 202 ? -4.470 -13.864 -3.828 1.00 93.81 202 ASP A CA 1
ATOM 1573 C C . ASP A 1 202 ? -3.358 -13.727 -2.779 1.00 93.81 202 ASP A C 1
ATOM 1575 O O . ASP A 1 202 ? -3.489 -14.241 -1.663 1.00 93.81 202 ASP A O 1
ATOM 1579 N N . LEU A 1 203 ? -2.324 -12.923 -3.060 1.00 94.44 203 LEU A N 1
ATOM 1580 C CA . LEU A 1 203 ? -1.279 -12.642 -2.071 1.00 94.44 203 LEU A CA 1
ATOM 1581 C C . LEU A 1 203 ? -1.873 -12.028 -0.800 1.00 94.44 203 LEU A C 1
ATOM 1583 O O . LEU A 1 203 ? -1.505 -12.412 0.309 1.00 94.44 203 LEU A O 1
ATOM 1587 N N . ARG A 1 204 ? -2.819 -11.092 -0.941 1.00 90.69 204 ARG A N 1
ATOM 1588 C CA . ARG A 1 204 ? -3.459 -10.429 0.200 1.00 90.69 204 ARG A CA 1
ATOM 1589 C C . ARG A 1 204 ? -4.234 -11.408 1.079 1.00 90.69 204 ARG A C 1
ATOM 1591 O O . ARG A 1 204 ? -4.186 -11.266 2.304 1.00 90.69 204 ARG A O 1
ATOM 1598 N N . LYS A 1 205 ? -4.942 -12.368 0.470 1.00 90.56 205 LYS A N 1
ATOM 1599 C CA . LYS A 1 205 ? -5.665 -13.438 1.177 1.00 90.56 205 LYS A CA 1
ATOM 1600 C C . LYS A 1 205 ? -4.698 -14.319 1.973 1.00 90.56 205 LYS A C 1
ATOM 1602 O O . LYS A 1 205 ? -5.006 -14.663 3.110 1.00 90.56 205 LYS A O 1
ATOM 1607 N N . LYS A 1 206 ? -3.532 -14.638 1.405 1.00 92.81 206 LYS A N 1
ATOM 1608 C CA . LYS A 1 206 ? -2.514 -15.500 2.031 1.00 92.81 206 LYS A CA 1
ATOM 1609 C C . LYS A 1 206 ? -1.701 -14.791 3.112 1.00 92.81 206 LYS A C 1
ATOM 1611 O O . LYS A 1 206 ? -1.443 -15.368 4.163 1.00 92.81 206 LYS A O 1
ATOM 1616 N N . SER A 1 207 ? -1.302 -13.542 2.882 1.00 91.44 207 SER A N 1
ATOM 1617 C CA . SER A 1 207 ? -0.584 -12.739 3.869 1.00 91.44 207 SER A CA 1
ATOM 1618 C C . SER A 1 207 ? -0.820 -11.246 3.679 1.00 91.44 207 SER A C 1
ATOM 1620 O O . SER A 1 207 ? -0.387 -10.597 2.727 1.00 91.44 207 SER A O 1
ATOM 1622 N N . THR A 1 208 ? -1.471 -10.666 4.680 1.00 88.50 208 THR A N 1
ATOM 1623 C CA . THR A 1 208 ? -1.689 -9.223 4.778 1.00 88.50 208 THR A CA 1
ATOM 1624 C C . THR A 1 208 ? -0.405 -8.462 5.148 1.00 88.50 208 THR A C 1
ATOM 1626 O O . THR A 1 208 ? -0.256 -7.306 4.748 1.00 88.50 208 THR A O 1
ATOM 1629 N N . ALA A 1 209 ? 0.542 -9.106 5.835 1.00 90.06 209 ALA A N 1
ATOM 1630 C CA . ALA A 1 209 ? 1.787 -8.478 6.277 1.00 90.06 209 ALA A CA 1
ATOM 1631 C C . ALA A 1 209 ? 2.773 -8.242 5.121 1.00 90.06 209 ALA A C 1
ATOM 1633 O O . ALA A 1 209 ? 3.319 -7.154 4.993 1.00 90.06 209 ALA A O 1
ATOM 1634 N N . VAL A 1 210 ? 2.962 -9.230 4.240 1.00 93.81 210 VAL A N 1
ATOM 1635 C CA . VAL A 1 210 ? 3.941 -9.154 3.134 1.00 93.81 210 VAL A CA 1
ATOM 1636 C C . VAL A 1 210 ? 3.459 -8.290 1.958 1.00 93.81 210 VAL A C 1
ATOM 1638 O O . VAL A 1 210 ? 4.247 -7.753 1.175 1.00 93.81 210 VAL A O 1
ATOM 1641 N N . PHE A 1 211 ? 2.138 -8.153 1.832 1.00 93.75 211 PHE A N 1
ATOM 1642 C CA . PHE A 1 211 ? 1.455 -7.526 0.707 1.00 93.75 211 PHE A CA 1
ATOM 1643 C C . PHE A 1 211 ? 1.972 -6.124 0.321 1.00 93.75 211 PHE A C 1
ATOM 1645 O O . PHE A 1 211 ? 2.354 -5.941 -0.838 1.00 93.75 211 PHE A O 1
ATOM 1652 N N . PRO A 1 212 ? 2.016 -5.123 1.227 1.00 92.81 212 PRO A N 1
ATOM 1653 C CA . PRO A 1 212 ? 2.433 -3.772 0.851 1.00 92.81 212 PRO A CA 1
ATOM 1654 C C . PRO A 1 212 ? 3.889 -3.708 0.371 1.00 92.81 212 PRO A C 1
ATOM 1656 O O . PRO A 1 212 ? 4.201 -2.948 -0.545 1.00 92.81 212 PRO A O 1
ATOM 1659 N N . TYR A 1 213 ? 4.772 -4.519 0.956 1.00 95.56 213 TYR A N 1
ATOM 1660 C CA . TYR A 1 213 ? 6.191 -4.545 0.595 1.00 95.56 213 TYR A CA 1
ATOM 1661 C C . TYR A 1 213 ? 6.401 -5.213 -0.761 1.00 95.56 213 TYR A C 1
ATOM 1663 O O . TYR A 1 213 ? 7.172 -4.715 -1.578 1.00 95.56 213 TYR A O 1
ATOM 1671 N N . THR A 1 214 ? 5.622 -6.257 -1.052 1.00 96.88 214 THR A N 1
ATOM 1672 C CA . THR A 1 214 ? 5.602 -6.886 -2.377 1.00 96.88 214 THR A CA 1
ATOM 1673 C C . THR A 1 214 ? 5.120 -5.910 -3.448 1.00 96.88 214 THR A C 1
ATOM 1675 O O . THR A 1 214 ? 5.775 -5.779 -4.477 1.00 96.88 214 THR A O 1
ATOM 1678 N N . LEU A 1 215 ? 4.030 -5.165 -3.212 1.00 95.50 215 LEU A N 1
ATOM 1679 C CA . LEU A 1 215 ? 3.565 -4.138 -4.156 1.00 95.50 215 LEU A CA 1
ATOM 1680 C C . LEU A 1 215 ? 4.597 -3.026 -4.373 1.00 95.50 215 LEU A C 1
ATOM 1682 O O . LEU A 1 215 ? 4.751 -2.545 -5.497 1.00 95.50 215 LEU A O 1
ATOM 1686 N N . GLY A 1 216 ? 5.304 -2.618 -3.316 1.00 95.19 216 GLY A N 1
ATOM 1687 C CA . GLY A 1 216 ? 6.405 -1.662 -3.413 1.00 95.19 216 GLY A CA 1
ATOM 1688 C C . GLY A 1 216 ? 7.540 -2.182 -4.294 1.00 95.19 216 GLY A C 1
ATOM 1689 O O . GLY A 1 216 ? 7.955 -1.491 -5.226 1.00 95.19 216 GLY A O 1
ATOM 1690 N N . SER A 1 217 ? 7.992 -3.416 -4.061 1.00 97.19 217 SER A N 1
ATOM 1691 C CA . SER A 1 217 ? 9.031 -4.056 -4.876 1.00 97.19 217 SER A CA 1
ATOM 1692 C C . SER A 1 217 ? 8.592 -4.279 -6.321 1.00 97.19 217 SER A C 1
ATOM 1694 O O . SER A 1 217 ? 9.366 -3.993 -7.231 1.00 97.19 217 SER A O 1
ATOM 1696 N N . LEU A 1 218 ? 7.342 -4.692 -6.553 1.00 97.56 218 LEU A N 1
ATOM 1697 C CA . LEU A 1 218 ? 6.743 -4.826 -7.884 1.00 97.56 218 LEU A CA 1
ATOM 1698 C C . LEU A 1 218 ? 6.773 -3.494 -8.634 1.00 97.56 218 LEU A C 1
ATOM 1700 O O . LEU A 1 218 ? 7.242 -3.425 -9.770 1.00 97.56 218 LEU A O 1
ATOM 1704 N N . ALA A 1 219 ? 6.317 -2.421 -7.981 1.00 95.56 219 ALA A N 1
ATOM 1705 C CA . ALA A 1 219 ? 6.315 -1.091 -8.567 1.00 95.56 219 ALA A CA 1
ATOM 1706 C C . ALA A 1 219 ? 7.732 -0.634 -8.927 1.00 95.56 219 ALA A C 1
ATOM 1708 O O . ALA A 1 219 ? 7.958 -0.172 -10.042 1.00 95.56 219 ALA A O 1
ATOM 1709 N N . MET A 1 220 ? 8.694 -0.804 -8.018 1.00 95.31 220 MET A N 1
ATOM 1710 C CA . MET A 1 220 ? 10.087 -0.434 -8.266 1.00 95.31 220 MET A CA 1
ATOM 1711 C C . MET A 1 220 ? 10.726 -1.277 -9.371 1.00 95.31 220 MET A C 1
ATOM 1713 O O . MET A 1 220 ? 11.449 -0.730 -10.206 1.00 95.31 220 MET A O 1
ATOM 1717 N N . HIS A 1 221 ? 10.438 -2.580 -9.418 1.00 96.81 221 HIS A N 1
ATOM 1718 C CA . HIS A 1 221 ? 10.949 -3.477 -10.450 1.00 96.81 221 HIS A CA 1
ATOM 1719 C C . HIS A 1 221 ? 10.436 -3.058 -11.827 1.00 96.81 221 HIS A C 1
ATOM 1721 O O . HIS A 1 221 ? 11.230 -2.760 -12.722 1.00 96.81 221 HIS A O 1
ATOM 1727 N N . ASN A 1 222 ? 9.117 -2.943 -11.975 1.00 96.56 222 ASN A N 1
ATOM 1728 C CA . ASN A 1 222 ? 8.497 -2.621 -13.253 1.00 96.56 222 ASN A CA 1
ATOM 1729 C C . ASN A 1 222 ? 8.793 -1.189 -13.700 1.00 96.56 222 ASN A C 1
ATOM 1731 O O . ASN A 1 222 ? 9.083 -0.979 -14.874 1.00 96.56 222 ASN A O 1
ATOM 1735 N N . LEU A 1 223 ? 8.839 -0.207 -12.792 1.00 94.19 223 LEU A N 1
ATOM 1736 C CA . LEU A 1 223 ? 9.295 1.143 -13.145 1.00 94.19 223 LEU A CA 1
ATOM 1737 C C . LEU A 1 223 ? 10.746 1.144 -13.629 1.00 94.19 223 LEU A C 1
ATOM 1739 O O . LEU A 1 223 ? 11.061 1.885 -14.557 1.00 94.19 223 LEU A O 1
ATOM 1743 N N . SER A 1 224 ? 11.614 0.300 -13.056 1.00 94.31 224 SER A N 1
ATOM 1744 C CA . SER A 1 224 ? 12.994 0.154 -13.530 1.00 94.31 224 SER A CA 1
ATOM 1745 C C . SER A 1 224 ? 13.074 -0.395 -14.956 1.00 94.31 224 SER A C 1
ATOM 1747 O O . SER A 1 224 ? 14.038 -0.100 -15.648 1.00 94.31 224 SER A O 1
ATOM 1749 N N . LEU A 1 225 ? 12.102 -1.192 -15.402 1.00 94.31 225 LEU A N 1
ATOM 1750 C CA . LEU A 1 225 ? 12.026 -1.710 -16.770 1.00 94.31 225 LEU A CA 1
ATOM 1751 C C . LEU A 1 225 ? 11.434 -0.665 -17.725 1.00 94.31 225 LEU A C 1
ATOM 1753 O O . LEU A 1 225 ? 11.982 -0.388 -18.792 1.00 94.31 225 LEU A O 1
ATOM 1757 N N . ILE A 1 226 ? 10.337 -0.038 -17.303 1.00 93.94 226 ILE A N 1
ATOM 1758 C CA . ILE A 1 226 ? 9.606 0.967 -18.077 1.00 93.94 226 ILE A CA 1
ATOM 1759 C C . ILE A 1 226 ? 10.504 2.152 -18.421 1.00 93.94 226 ILE A C 1
ATOM 1761 O O . ILE A 1 226 ? 10.501 2.599 -19.564 1.00 93.94 226 ILE A O 1
ATOM 1765 N N . VAL A 1 227 ? 11.296 2.644 -17.464 1.00 91.88 227 VAL A N 1
ATOM 1766 C CA . VAL A 1 227 ? 12.168 3.813 -17.665 1.00 91.88 227 VAL A CA 1
ATOM 1767 C C . VAL A 1 227 ? 13.207 3.627 -18.769 1.00 91.88 227 VAL A C 1
ATOM 1769 O O . VAL A 1 227 ? 13.577 4.599 -19.419 1.00 91.88 227 VAL A O 1
ATOM 1772 N N . ASP A 1 228 ? 13.637 2.392 -19.025 1.00 92.25 228 ASP A N 1
ATOM 1773 C CA . ASP A 1 228 ? 14.556 2.082 -20.124 1.00 92.25 228 ASP A CA 1
ATOM 1774 C C . ASP A 1 228 ? 13.849 2.021 -21.491 1.00 92.25 228 ASP A C 1
ATOM 1776 O O . ASP A 1 228 ? 14.511 2.015 -22.527 1.00 92.25 228 ASP A O 1
ATOM 1780 N N . SER A 1 229 ? 12.515 1.976 -21.498 1.00 92.19 229 SER A N 1
ATOM 1781 C CA . SER A 1 229 ? 11.695 1.624 -22.666 1.00 92.19 229 SER A CA 1
ATOM 1782 C C . SER A 1 229 ? 10.837 2.775 -23.184 1.00 92.19 229 SER A C 1
ATOM 1784 O O . SER A 1 229 ? 10.370 2.734 -24.322 1.00 92.19 229 SER A O 1
ATOM 1786 N N . VAL A 1 230 ? 10.607 3.801 -22.360 1.00 93.25 230 VAL A N 1
ATOM 1787 C CA . VAL A 1 230 ? 9.753 4.949 -22.693 1.00 93.25 230 VAL A CA 1
ATOM 1788 C C . VAL A 1 230 ? 10.560 6.249 -22.740 1.00 93.25 230 VAL A C 1
ATOM 1790 O O . VAL A 1 230 ? 11.563 6.382 -22.038 1.00 93.25 230 VAL A O 1
ATOM 1793 N N . PRO A 1 231 ? 10.129 7.262 -23.514 1.00 93.25 231 PRO A N 1
ATOM 1794 C CA . PRO A 1 231 ? 10.745 8.582 -23.461 1.00 93.25 231 PRO A CA 1
ATOM 1795 C C . PRO A 1 231 ? 10.706 9.168 -22.042 1.00 93.25 231 PRO A C 1
ATOM 1797 O O . PRO A 1 231 ? 9.670 9.116 -21.383 1.00 93.25 231 PRO A O 1
ATOM 1800 N N . ASN A 1 232 ? 11.782 9.837 -21.607 1.00 87.94 232 ASN A N 1
ATOM 1801 C CA . ASN A 1 232 ? 11.872 10.467 -20.274 1.00 87.94 232 ASN A CA 1
ATOM 1802 C C . ASN A 1 232 ? 10.670 11.364 -19.930 1.00 87.94 232 ASN A C 1
ATOM 1804 O O . ASN A 1 232 ? 10.273 11.465 -18.769 1.00 87.94 232 ASN A O 1
ATOM 1808 N N . LYS A 1 233 ? 10.073 12.004 -20.943 1.00 89.88 233 LYS A N 1
ATOM 1809 C CA . LYS A 1 233 ? 8.883 12.846 -20.788 1.00 89.88 233 LYS A CA 1
ATOM 1810 C C . LYS A 1 233 ? 7.702 12.087 -20.172 1.00 89.88 233 LYS A C 1
ATOM 1812 O O . LYS A 1 233 ? 7.003 12.658 -19.348 1.00 89.88 233 LYS A O 1
ATOM 1817 N N . VAL A 1 234 ? 7.534 10.798 -20.479 1.00 91.19 234 VAL A N 1
ATOM 1818 C CA . VAL A 1 234 ? 6.471 9.955 -19.904 1.00 91.19 234 VAL A CA 1
ATOM 1819 C C . VAL A 1 234 ? 6.588 9.883 -18.379 1.00 91.19 234 VAL A C 1
ATOM 1821 O O . VAL A 1 234 ? 5.577 9.923 -17.685 1.00 91.19 234 VAL A O 1
ATOM 1824 N N . LEU A 1 235 ? 7.803 9.836 -17.830 1.00 86.56 235 LEU A N 1
ATOM 1825 C CA . LEU A 1 235 ? 8.009 9.827 -16.379 1.00 86.56 235 LEU A CA 1
ATOM 1826 C C . LEU A 1 235 ? 7.803 11.209 -15.758 1.00 86.56 235 LEU A C 1
ATOM 1828 O O . LEU A 1 235 ? 7.143 11.325 -14.729 1.00 86.56 235 LEU A O 1
ATOM 1832 N N . LEU A 1 236 ? 8.347 12.253 -16.387 1.00 82.81 236 LEU A N 1
ATOM 1833 C CA . LEU A 1 236 ? 8.273 13.626 -15.876 1.00 82.81 236 LEU A CA 1
ATOM 1834 C C . LEU A 1 236 ? 6.837 14.177 -15.877 1.00 82.81 236 LEU A C 1
ATOM 1836 O O . LEU A 1 236 ? 6.439 14.889 -14.948 1.00 82.81 236 LEU A O 1
ATOM 1840 N N . ASP A 1 237 ? 6.048 13.805 -16.883 1.00 86.56 237 ASP A N 1
ATOM 1841 C CA . ASP A 1 237 ? 4.676 14.280 -17.055 1.00 86.56 237 ASP A CA 1
ATOM 1842 C C . ASP A 1 237 ? 3.653 13.456 -16.265 1.00 86.56 237 ASP A C 1
ATOM 1844 O O . ASP A 1 237 ? 2.503 13.883 -16.146 1.00 86.56 237 ASP A O 1
ATOM 1848 N N . CYS A 1 238 ? 4.062 12.341 -15.644 1.00 87.50 238 CYS A N 1
ATOM 1849 C CA . CYS A 1 238 ? 3.175 11.523 -14.823 1.00 87.50 238 CYS A CA 1
ATOM 1850 C C . CYS A 1 238 ? 2.551 12.369 -13.699 1.00 87.50 238 CYS A C 1
ATOM 1852 O O . CYS A 1 238 ? 3.218 12.814 -12.760 1.00 87.50 238 CYS A O 1
ATOM 1854 N N . GLY A 1 239 ? 1.243 12.620 -13.815 1.00 83.19 239 GLY A N 1
ATOM 1855 C CA . GLY A 1 239 ? 0.477 13.467 -12.896 1.00 83.19 239 GLY A CA 1
ATOM 1856 C C . GLY A 1 239 ? 0.314 12.888 -11.492 1.00 83.19 239 GLY A C 1
ATOM 1857 O O . GLY A 1 239 ? -0.076 13.609 -10.580 1.00 83.19 239 GLY A O 1
ATOM 1858 N N . LEU A 1 240 ? 0.634 11.604 -11.331 1.00 83.25 240 LEU A N 1
ATOM 1859 C CA . LEU A 1 240 ? 0.489 10.841 -10.094 1.00 83.25 240 LEU A CA 1
ATOM 1860 C C . LEU A 1 240 ? 1.750 10.886 -9.214 1.00 83.25 240 LEU A C 1
ATOM 1862 O O . LEU A 1 240 ? 1.780 10.255 -8.162 1.00 83.25 240 LEU A O 1
ATOM 1866 N N . ASP A 1 241 ? 2.778 11.630 -9.634 1.00 84.56 241 ASP A N 1
ATOM 1867 C CA . ASP A 1 241 ? 4.012 11.843 -8.878 1.00 84.56 241 ASP A CA 1
ATOM 1868 C C . ASP A 1 241 ? 3.735 12.571 -7.550 1.00 84.56 241 ASP A C 1
ATOM 1870 O O . ASP A 1 241 ? 3.567 13.794 -7.511 1.00 84.56 241 ASP A O 1
ATOM 1874 N N . LEU A 1 242 ? 3.720 11.809 -6.451 1.00 83.75 242 LEU A N 1
ATOM 1875 C CA . LEU A 1 242 ? 3.526 12.328 -5.094 1.00 83.75 242 LEU A CA 1
ATOM 1876 C C . LEU A 1 242 ? 4.624 13.321 -4.681 1.00 83.75 242 LEU A C 1
ATOM 1878 O O . LEU A 1 242 ? 4.377 14.202 -3.854 1.00 83.75 242 LEU A O 1
ATOM 1882 N N . ASP A 1 243 ? 5.806 13.273 -5.301 1.00 90.25 243 ASP A N 1
ATOM 1883 C CA . ASP A 1 243 ? 6.878 14.221 -5.007 1.00 90.25 243 ASP A CA 1
ATOM 1884 C C . ASP A 1 243 ? 6.623 15.611 -5.601 1.00 90.25 243 ASP A C 1
ATOM 1886 O O . ASP A 1 243 ? 7.342 16.551 -5.256 1.00 90.25 243 ASP A O 1
ATOM 1890 N N . ARG A 1 244 ? 5.562 15.807 -6.404 1.00 90.56 244 ARG A N 1
ATOM 1891 C CA . ARG A 1 244 ? 5.101 17.137 -6.860 1.00 90.56 244 ARG A CA 1
ATOM 1892 C C . ARG A 1 244 ? 4.806 18.109 -5.718 1.00 90.56 244 ARG A C 1
ATOM 1894 O O . ARG A 1 244 ? 4.786 19.315 -5.952 1.00 90.56 244 ARG A O 1
ATOM 1901 N N . 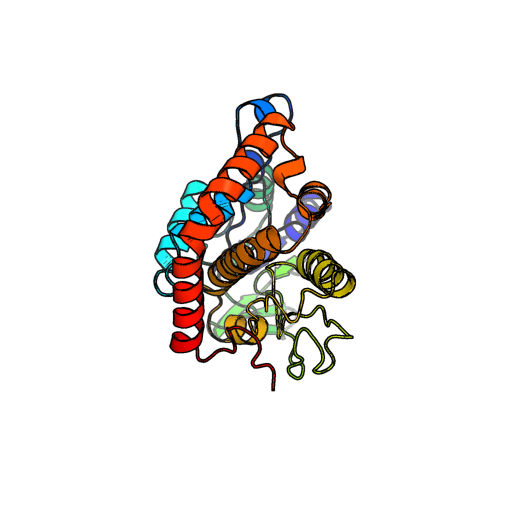TRP A 1 245 ? 4.636 17.616 -4.492 1.00 92.00 245 TRP A N 1
ATOM 1902 C CA . TRP A 1 245 ? 4.564 18.450 -3.290 1.00 92.00 245 TRP A CA 1
ATOM 1903 C C . TRP A 1 245 ? 5.818 19.318 -3.075 1.00 92.00 245 TRP A C 1
ATOM 1905 O O . TRP A 1 245 ? 5.746 20.448 -2.573 1.00 92.00 245 TRP A O 1
ATOM 1915 N N . TYR A 1 246 ? 6.977 18.796 -3.475 1.00 93.69 246 TYR A N 1
ATOM 1916 C CA . TYR A 1 246 ? 8.287 19.384 -3.240 1.00 93.69 246 TYR A CA 1
ATOM 1917 C C . TYR A 1 246 ? 8.747 20.300 -4.387 1.00 93.69 246 TYR A C 1
ATOM 1919 O O . TYR A 1 246 ? 8.336 20.131 -5.537 1.00 93.69 246 TYR A O 1
ATOM 1927 N N . PRO A 1 247 ? 9.648 21.265 -4.117 1.00 93.25 247 PRO A N 1
ATOM 1928 C CA . PRO A 1 247 ? 10.232 22.107 -5.158 1.00 93.25 247 PRO A CA 1
ATOM 1929 C C . PRO A 1 247 ? 10.963 21.291 -6.229 1.00 93.25 247 PRO A C 1
ATOM 1931 O O . PRO A 1 247 ? 11.581 20.264 -5.932 1.00 93.25 247 PRO A O 1
ATOM 1934 N N . LEU A 1 248 ? 10.958 21.798 -7.467 1.00 90.94 248 LEU A N 1
ATOM 1935 C CA . LEU A 1 248 ? 11.507 21.113 -8.642 1.00 90.94 248 LEU A CA 1
ATOM 1936 C C . LEU A 1 248 ? 12.932 20.586 -8.422 1.00 90.94 248 LEU A C 1
ATOM 1938 O O . LEU A 1 248 ? 13.206 19.438 -8.751 1.00 90.94 248 LEU A O 1
ATOM 1942 N N . LEU A 1 249 ? 13.822 21.381 -7.818 1.00 90.25 249 LEU A N 1
ATOM 1943 C CA . LEU A 1 249 ? 15.215 20.977 -7.590 1.00 90.25 249 LEU A CA 1
ATOM 1944 C C . LEU A 1 249 ? 15.330 19.683 -6.772 1.00 90.25 249 LEU A C 1
ATOM 1946 O O . LEU A 1 249 ? 16.115 18.805 -7.120 1.00 90.25 249 LEU A O 1
ATOM 1950 N N . ARG A 1 250 ? 14.515 19.520 -5.722 1.00 91.94 250 ARG A N 1
ATOM 1951 C CA . ARG A 1 250 ? 14.532 18.303 -4.895 1.00 91.94 250 ARG A CA 1
ATOM 1952 C C . ARG A 1 250 ? 14.018 17.092 -5.659 1.00 91.94 250 ARG A C 1
ATOM 1954 O O . ARG A 1 250 ? 14.618 16.024 -5.574 1.00 91.94 250 ARG A O 1
ATOM 1961 N N . ARG A 1 251 ? 12.951 17.284 -6.437 1.00 90.44 251 ARG A N 1
ATOM 1962 C CA . ARG A 1 251 ? 12.375 16.246 -7.302 1.00 90.44 251 ARG A CA 1
ATOM 1963 C C . ARG A 1 251 ? 13.395 15.770 -8.332 1.00 90.44 251 ARG A C 1
ATOM 1965 O O . ARG A 1 251 ? 13.628 14.576 -8.451 1.00 90.44 251 ARG A O 1
ATOM 1972 N N . MET A 1 252 ? 14.080 16.703 -8.994 1.00 88.25 252 MET A N 1
ATOM 1973 C CA . MET A 1 252 ? 15.102 16.390 -9.997 1.00 88.25 252 MET A CA 1
ATOM 1974 C C . MET A 1 252 ? 16.278 15.603 -9.415 1.00 88.25 252 MET A C 1
ATOM 1976 O O . MET A 1 252 ? 16.758 14.679 -10.066 1.00 88.25 252 MET A O 1
ATOM 1980 N N . ILE A 1 253 ? 16.718 15.913 -8.191 1.00 88.56 253 ILE A N 1
ATOM 1981 C CA . ILE A 1 253 ? 17.757 15.130 -7.500 1.00 88.56 253 ILE A CA 1
ATOM 1982 C C . ILE A 1 253 ? 17.270 13.698 -7.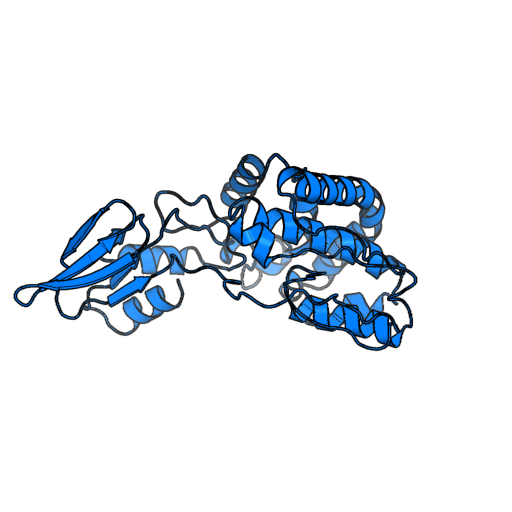232 1.00 88.56 253 ILE A C 1
ATOM 1984 O O . ILE A 1 253 ? 18.017 12.747 -7.471 1.00 88.56 253 ILE A O 1
ATOM 1988 N N . GLY A 1 254 ? 16.026 13.534 -6.770 1.00 86.25 254 GLY A N 1
ATOM 1989 C CA . GLY A 1 254 ? 15.402 12.223 -6.563 1.00 86.25 254 GLY A CA 1
ATOM 1990 C C . GLY A 1 254 ? 15.331 11.408 -7.856 1.00 86.25 254 GLY A C 1
ATOM 1991 O O . GLY A 1 254 ? 15.849 10.292 -7.910 1.00 86.25 254 GLY A O 1
ATOM 1992 N N . THR A 1 255 ? 14.797 12.006 -8.923 1.00 86.38 255 THR A N 1
ATOM 1993 C CA . THR A 1 255 ? 14.732 11.396 -10.257 1.00 86.38 255 THR A CA 1
ATOM 1994 C C . THR A 1 255 ? 16.118 11.022 -10.766 1.00 86.38 255 THR A C 1
ATOM 1996 O O . THR A 1 255 ? 16.321 9.889 -11.185 1.00 86.38 255 THR A O 1
ATOM 1999 N N . ALA A 1 256 ? 17.103 11.921 -10.689 1.00 87.75 256 ALA A N 1
ATOM 2000 C CA . ALA A 1 256 ? 18.468 11.636 -11.130 1.00 87.75 256 ALA A CA 1
ATOM 2001 C C . ALA A 1 256 ? 19.080 10.459 -10.358 1.00 87.75 256 ALA A C 1
ATOM 2003 O O . ALA A 1 256 ? 19.686 9.573 -10.960 1.00 87.75 256 ALA A O 1
ATOM 2004 N N . ARG A 1 257 ? 18.881 10.400 -9.035 1.00 88.38 257 ARG A N 1
ATOM 2005 C CA . ARG A 1 257 ? 19.336 9.269 -8.220 1.00 88.38 257 ARG A CA 1
ATOM 2006 C C . ARG A 1 257 ? 18.676 7.964 -8.666 1.00 88.38 257 ARG A C 1
ATOM 2008 O O . ARG A 1 257 ? 19.393 6.985 -8.838 1.00 88.38 257 ARG A O 1
ATOM 2015 N N . PHE A 1 258 ? 17.362 7.955 -8.888 1.00 87.69 258 PHE A N 1
ATOM 2016 C CA . PHE A 1 258 ? 16.657 6.784 -9.413 1.00 87.69 258 PHE A CA 1
ATOM 2017 C C . PHE A 1 258 ? 17.209 6.361 -10.783 1.00 87.69 258 PHE A C 1
ATOM 2019 O O . PHE A 1 258 ? 17.596 5.207 -10.956 1.00 87.69 258 PHE A O 1
ATOM 2026 N N . MET A 1 259 ? 17.359 7.295 -11.727 1.00 87.81 259 MET A N 1
ATOM 2027 C CA . MET A 1 259 ? 17.927 7.018 -13.053 1.00 87.81 259 MET A CA 1
ATOM 2028 C C . MET A 1 259 ? 19.322 6.387 -12.968 1.00 87.81 259 MET A C 1
ATOM 2030 O O . MET A 1 259 ? 19.624 5.465 -13.719 1.00 87.81 259 MET A O 1
ATOM 2034 N N . LEU A 1 260 ? 20.157 6.821 -12.023 1.00 88.69 260 LEU A N 1
ATOM 2035 C CA . LEU A 1 260 ? 21.511 6.292 -11.845 1.00 88.69 260 LEU A CA 1
ATOM 2036 C C . LEU A 1 260 ? 21.560 4.907 -11.184 1.00 88.69 260 LEU A C 1
ATOM 2038 O O . LEU A 1 260 ? 22.541 4.184 -11.368 1.00 88.69 260 LEU A O 1
ATOM 2042 N N . THR A 1 261 ? 20.551 4.530 -10.393 1.00 88.00 261 THR A N 1
ATOM 2043 C CA . THR A 1 261 ? 20.609 3.312 -9.565 1.00 88.00 261 THR A CA 1
ATOM 2044 C C . THR A 1 261 ? 19.580 2.244 -9.918 1.00 88.00 261 THR A C 1
ATOM 2046 O O . THR A 1 261 ? 19.779 1.098 -9.515 1.00 88.00 261 THR A O 1
ATOM 2049 N N . HIS A 1 262 ? 18.535 2.555 -10.692 1.00 89.94 262 HIS A N 1
ATOM 2050 C CA . HIS A 1 262 ? 17.413 1.640 -10.940 1.00 89.94 262 HIS A CA 1
ATOM 2051 C C . HIS A 1 262 ? 17.854 0.278 -11.502 1.00 89.94 262 HIS A C 1
ATOM 2053 O O . HIS A 1 262 ? 17.373 -0.756 -11.045 1.00 89.94 262 HIS A O 1
ATOM 2059 N N . ARG A 1 263 ? 18.834 0.246 -12.419 1.00 91.38 263 ARG A N 1
ATOM 2060 C CA . ARG A 1 263 ? 19.360 -1.016 -12.975 1.00 91.38 263 ARG A CA 1
ATOM 2061 C C . ARG A 1 263 ? 20.091 -1.869 -11.940 1.00 91.38 263 ARG A C 1
ATOM 2063 O O . ARG A 1 263 ? 20.002 -3.089 -11.995 1.00 91.38 263 ARG A O 1
ATOM 2070 N N . ARG A 1 264 ? 20.790 -1.244 -10.983 1.00 90.31 264 ARG A N 1
ATOM 2071 C CA . ARG A 1 264 ? 21.573 -1.960 -9.955 1.00 90.31 264 ARG A CA 1
ATOM 2072 C C . ARG A 1 264 ? 20.676 -2.741 -8.996 1.00 90.31 264 ARG A C 1
ATOM 2074 O O . ARG A 1 264 ? 21.066 -3.808 -8.548 1.00 90.31 264 ARG A O 1
ATOM 2081 N N . GLY A 1 265 ? 19.492 -2.208 -8.690 1.00 90.44 265 GLY A N 1
ATOM 2082 C CA . GLY A 1 265 ? 18.519 -2.857 -7.807 1.00 90.44 265 GLY A CA 1
ATOM 2083 C C . GLY A 1 265 ? 17.607 -3.868 -8.504 1.00 90.44 265 GLY A C 1
ATOM 2084 O O . GLY A 1 265 ? 16.921 -4.621 -7.822 1.00 90.44 265 GLY A O 1
ATOM 2085 N N . ARG A 1 266 ? 17.584 -3.907 -9.845 1.00 93.94 266 ARG A N 1
ATOM 2086 C CA . ARG A 1 266 ? 16.602 -4.692 -10.610 1.00 93.94 266 ARG A CA 1
ATOM 2087 C C . ARG A 1 266 ? 16.667 -6.186 -10.308 1.00 93.94 266 ARG A C 1
ATOM 2089 O O . ARG A 1 266 ? 15.619 -6.793 -10.121 1.00 93.94 266 ARG A O 1
ATOM 2096 N N . GLU A 1 267 ? 17.872 -6.751 -10.249 1.00 95.88 267 GLU A N 1
ATOM 2097 C CA . GLU A 1 267 ? 18.067 -8.180 -9.984 1.00 95.88 267 GLU A CA 1
ATOM 2098 C C . GLU A 1 267 ? 17.651 -8.559 -8.559 1.00 95.88 267 GLU A C 1
ATOM 2100 O O . GLU A 1 267 ? 16.959 -9.551 -8.370 1.00 95.88 267 GLU A O 1
ATOM 2105 N N . HIS A 1 268 ? 17.978 -7.724 -7.570 1.00 96.75 268 HIS A N 1
ATOM 2106 C CA . HIS A 1 268 ? 17.500 -7.917 -6.201 1.00 96.75 268 HIS A CA 1
ATOM 2107 C C . HIS A 1 268 ? 15.968 -7.889 -6.138 1.00 96.75 268 HIS A C 1
ATOM 2109 O O . HIS A 1 268 ? 15.360 -8.805 -5.603 1.00 96.75 268 HIS A O 1
ATOM 2115 N N . LEU A 1 269 ? 15.333 -6.891 -6.762 1.00 97.44 269 LEU A N 1
ATOM 2116 C CA . LEU A 1 269 ? 13.872 -6.795 -6.811 1.00 97.44 269 LEU A CA 1
ATOM 2117 C C . LEU A 1 269 ? 13.234 -8.001 -7.516 1.00 97.44 269 LEU A C 1
ATOM 2119 O O . LEU A 1 269 ? 12.187 -8.471 -7.083 1.00 97.44 269 LEU A O 1
ATOM 2123 N N . ARG A 1 270 ? 13.871 -8.511 -8.578 1.00 97.62 270 ARG A N 1
ATOM 2124 C CA . ARG A 1 270 ? 13.451 -9.728 -9.283 1.00 97.62 270 ARG A CA 1
ATOM 2125 C C . ARG A 1 270 ? 13.457 -10.931 -8.340 1.00 97.62 270 ARG A C 1
ATOM 2127 O O . ARG A 1 270 ? 12.439 -11.594 -8.198 1.00 97.62 270 ARG A O 1
ATOM 2134 N N . GLN A 1 271 ? 14.581 -11.153 -7.657 1.00 98.19 271 GLN A N 1
ATOM 2135 C CA . GLN A 1 271 ? 14.747 -12.230 -6.680 1.00 98.19 271 GLN A CA 1
ATOM 2136 C C . GLN A 1 271 ? 13.744 -12.106 -5.530 1.00 98.19 271 GLN A C 1
ATOM 2138 O O . GLN A 1 271 ? 13.124 -13.094 -5.164 1.00 98.19 271 GLN A O 1
ATOM 2143 N N . THR A 1 272 ? 13.515 -10.899 -5.008 1.00 98.38 272 THR A N 1
ATOM 2144 C CA . THR A 1 272 ? 12.494 -10.637 -3.983 1.00 98.38 272 THR A CA 1
ATOM 2145 C C . THR A 1 272 ? 11.100 -11.072 -4.446 1.00 98.38 272 THR A C 1
ATOM 2147 O O . THR A 1 272 ? 10.377 -11.723 -3.693 1.00 98.38 272 THR A O 1
ATOM 2150 N N . LEU A 1 273 ? 10.706 -10.736 -5.680 1.00 98.44 273 LEU A N 1
ATOM 2151 C CA . LEU A 1 273 ? 9.401 -11.116 -6.236 1.00 98.44 273 LEU A CA 1
ATOM 2152 C C . LEU A 1 273 ? 9.300 -12.625 -6.503 1.00 98.44 273 LEU A C 1
ATOM 2154 O O . LEU A 1 273 ? 8.270 -13.223 -6.196 1.00 98.44 273 LEU A O 1
ATOM 2158 N N . ASP A 1 274 ? 10.367 -13.249 -7.006 1.00 98.44 274 ASP A N 1
ATOM 2159 C CA . ASP A 1 274 ? 10.443 -14.703 -7.193 1.00 98.44 274 ASP A CA 1
ATOM 2160 C C . ASP A 1 274 ? 10.335 -15.454 -5.853 1.00 98.44 274 ASP A C 1
ATOM 2162 O O . ASP A 1 274 ? 9.566 -16.407 -5.741 1.00 98.44 274 ASP A O 1
ATOM 2166 N N . THR A 1 275 ? 11.016 -14.978 -4.807 1.00 98.62 275 THR A N 1
ATOM 2167 C CA . THR A 1 275 ? 10.901 -15.522 -3.445 1.00 98.62 275 THR A CA 1
ATOM 2168 C C . THR A 1 275 ? 9.465 -15.434 -2.933 1.00 98.62 275 THR A C 1
ATOM 2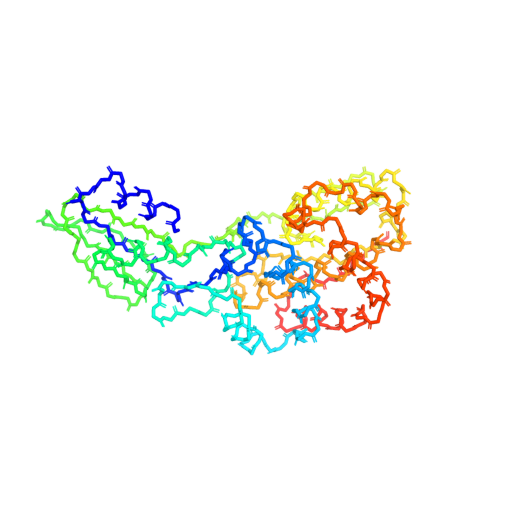170 O O . THR A 1 275 ? 8.965 -16.380 -2.328 1.00 98.62 275 THR A O 1
ATOM 2173 N N . VAL A 1 276 ? 8.766 -14.321 -3.184 1.00 98.44 276 VAL A N 1
ATOM 2174 C CA . VAL A 1 276 ? 7.349 -14.180 -2.810 1.00 98.44 276 VAL A CA 1
ATOM 2175 C C . VAL A 1 276 ? 6.464 -15.143 -3.605 1.00 98.44 276 VAL A C 1
ATOM 2177 O O . VAL A 1 276 ? 5.599 -15.779 -2.996 1.00 98.44 276 VAL A O 1
ATOM 2180 N N . ARG A 1 277 ? 6.689 -15.298 -4.923 1.00 98.06 277 ARG A N 1
ATOM 2181 C CA . ARG A 1 277 ? 6.002 -16.310 -5.751 1.00 98.06 277 ARG A CA 1
ATOM 2182 C C . ARG A 1 277 ? 6.130 -17.685 -5.109 1.00 98.06 277 ARG A C 1
ATOM 2184 O O . ARG A 1 277 ? 5.120 -18.343 -4.902 1.00 98.06 277 ARG A O 1
ATOM 2191 N N . GLU A 1 278 ? 7.352 -18.105 -4.802 1.00 98.19 278 GLU A N 1
ATOM 2192 C CA . GLU A 1 278 ? 7.644 -19.450 -4.296 1.00 98.19 278 GLU A CA 1
ATOM 2193 C C . GLU A 1 278 ? 7.099 -19.665 -2.882 1.00 98.19 278 GLU A C 1
ATOM 2195 O O . GLU A 1 278 ? 6.454 -20.674 -2.610 1.00 98.19 278 GLU A O 1
ATOM 2200 N N . ARG A 1 279 ? 7.299 -18.696 -1.983 1.00 98.12 279 ARG A N 1
ATOM 2201 C CA . ARG A 1 279 ? 6.889 -18.800 -0.576 1.00 98.12 279 ARG A CA 1
ATOM 2202 C C . ARG A 1 279 ? 5.375 -18.823 -0.395 1.00 98.12 279 ARG A C 1
ATOM 2204 O O . ARG A 1 279 ? 4.886 -19.491 0.513 1.00 98.12 279 ARG A O 1
ATOM 2211 N N . PHE A 1 280 ? 4.643 -18.063 -1.205 1.00 97.62 280 PHE A N 1
ATOM 2212 C CA . PHE A 1 280 ? 3.189 -17.939 -1.085 1.00 97.62 280 PHE A CA 1
ATOM 2213 C C . PHE A 1 280 ? 2.427 -18.674 -2.189 1.00 97.62 280 PHE A C 1
ATOM 2215 O O . PHE A 1 280 ? 1.200 -18.614 -2.194 1.00 97.62 280 PHE A O 1
ATOM 2222 N N . ASP A 1 281 ? 3.112 -19.355 -3.111 1.00 97.12 281 ASP A N 1
ATOM 2223 C CA . ASP A 1 281 ? 2.503 -20.031 -4.266 1.00 97.12 281 ASP A CA 1
ATOM 2224 C C . ASP A 1 281 ? 1.491 -19.123 -4.990 1.00 97.12 281 ASP A C 1
ATOM 2226 O O . ASP A 1 281 ? 0.331 -19.470 -5.210 1.00 97.12 281 ASP A O 1
ATOM 2230 N N . VAL A 1 282 ? 1.882 -17.869 -5.222 1.00 95.62 282 VAL A N 1
ATOM 2231 C CA . VAL A 1 282 ? 1.038 -16.852 -5.863 1.00 95.62 282 VAL A CA 1
ATOM 2232 C C . VAL A 1 282 ? 1.562 -16.565 -7.255 1.00 95.62 282 VAL A C 1
ATOM 2234 O O . VAL A 1 282 ? 2.770 -16.547 -7.485 1.00 95.62 282 VAL A O 1
ATOM 2237 N N . ARG A 1 283 ? 0.664 -16.268 -8.193 1.00 95.56 283 ARG A N 1
ATOM 2238 C CA . ARG A 1 283 ? 1.050 -15.778 -9.514 1.00 95.56 283 ARG A CA 1
ATOM 2239 C C . ARG A 1 283 ? 1.809 -14.457 -9.372 1.00 95.56 283 ARG A C 1
ATOM 2241 O O . ARG A 1 283 ? 1.215 -13.419 -9.089 1.00 95.56 283 ARG A O 1
ATOM 2248 N N . CYS A 1 284 ? 3.126 -14.516 -9.541 1.00 97.19 284 CYS A N 1
ATOM 2249 C CA . CYS A 1 284 ? 4.003 -13.357 -9.579 1.00 97.19 284 CYS A CA 1
ATOM 2250 C C . CYS A 1 284 ? 5.215 -13.636 -10.473 1.00 97.19 284 CYS A C 1
ATOM 2252 O O . CYS A 1 284 ? 5.956 -14.595 -10.257 1.00 97.19 284 CYS A O 1
ATOM 2254 N N . GLY A 1 285 ? 5.404 -12.833 -11.513 1.00 96.25 285 GLY A N 1
ATOM 2255 C CA . GLY A 1 285 ? 6.413 -13.101 -12.536 1.00 96.25 285 GLY A CA 1
ATOM 2256 C C . GLY A 1 285 ? 6.105 -12.386 -13.845 1.00 96.25 285 GLY A C 1
ATOM 2257 O O . GLY A 1 285 ? 5.052 -11.765 -13.958 1.00 96.25 285 GLY A O 1
ATOM 2258 N N . PRO A 1 286 ? 6.990 -12.449 -14.848 1.00 93.56 286 PRO A N 1
ATOM 2259 C CA . PRO A 1 286 ? 6.656 -11.968 -16.181 1.00 93.56 286 PRO A CA 1
ATOM 2260 C C . PRO A 1 286 ? 5.533 -12.827 -16.775 1.00 93.56 286 PRO A C 1
ATOM 2262 O O . PRO A 1 286 ? 5.454 -14.030 -16.507 1.00 93.56 286 PRO A O 1
ATOM 2265 N N . LEU A 1 287 ? 4.686 -12.231 -17.616 1.00 88.88 287 LEU A N 1
ATOM 2266 C CA . LEU A 1 287 ? 3.726 -13.019 -18.383 1.00 88.88 287 LEU A CA 1
ATOM 2267 C C . LEU A 1 287 ? 4.469 -13.997 -19.291 1.00 88.88 287 LEU A C 1
ATOM 2269 O O . LEU A 1 287 ? 5.410 -13.635 -19.997 1.00 88.88 287 LEU A O 1
ATOM 2273 N N . SER A 1 288 ? 4.029 -15.251 -19.268 1.00 70.81 288 SER A N 1
ATOM 2274 C CA . SER A 1 288 ? 4.469 -16.254 -20.229 1.00 70.81 288 SER A CA 1
ATOM 2275 C C . SER A 1 288 ? 3.724 -15.988 -21.534 1.00 70.81 288 SER A C 1
ATOM 2277 O O . SER A 1 288 ? 2.579 -16.405 -21.678 1.00 70.81 288 SER A O 1
ATOM 2279 N N . TYR A 1 289 ? 4.326 -15.234 -22.453 1.00 62.50 289 TYR A N 1
ATOM 2280 C CA . TYR A 1 289 ? 3.793 -15.151 -23.810 1.00 62.50 289 TYR A CA 1
ATOM 2281 C C . TYR A 1 289 ? 3.949 -16.530 -24.463 1.00 62.50 289 TYR A C 1
ATOM 2283 O O . TYR A 1 289 ? 5.064 -17.055 -24.516 1.00 62.50 289 TYR A O 1
ATOM 2291 N N . ALA A 1 290 ? 2.834 -17.127 -24.885 1.00 39.16 290 ALA A N 1
ATOM 2292 C CA . ALA A 1 290 ? 2.836 -18.267 -25.797 1.00 39.16 290 ALA A CA 1
ATOM 2293 C C . ALA A 1 290 ? 3.086 -17.788 -27.233 1.00 39.16 290 ALA A C 1
ATOM 2295 O O . ALA A 1 290 ? 2.582 -16.694 -27.581 1.00 39.16 290 ALA A O 1
#

Sequence (290 aa):
MDTAHALITEYPGREVNLVAGSGTFFSNRNRLFPVGGQRWWGGTLVTGIFMELGRRFDGTNETDVATWLRDTYGTWLTPTAGNYLLGLLSESENEAIATGLNEVIMDHVVDAVDRNGETDLVFRSGSAKTIQPGSWIVNCTGYMLRGDHPYEPYVSDSGAVVSVQPRSATLHLTSYMGYFLTHLLFLDKLREVPPYELDAPDLRKKSTAVFPYTLGSLAMHNLSLIVDSVPNKVLLDCGLDLDRWYPLLRRMIGTARFMLTHRRGREHLRQTLDTVRERFDVRCGPLSYA

Radius of gyration: 21.27 Å; chains: 1; bounding box: 55×47×54 Å

Foldseek 3Di:
DVVLLCCLVVPPPAAEEEEAAQFAKEFACCQAQPDDPCLAPGHDFPLRLLVVLLVPFQQPPLQVSQVVCCVPGIDGQDPGHLFYDHHYDHPVSSVSSNVRHPYYHHFAFDDWDDDPNWIWTQTPVRDIDTDDPRHHYHYNPDDPQPDDDDADAQADLVRQDGDQDQQFHQALDSLVSVLQSVQCSVLVNCVVQFQKGFHLSLLCVQDSSCRVSLRSLSHLLSVLRSCVRGPPCSVVVSPPRPSVSHDPVVVVVSVVVCVVCSVVSNVSSQSSQVSNCVVSVTRIGGDDND